Protein AF-A0AAD1QZL1-F1 (afdb_monomer_lite)

Radius of gyration: 49.12 Å; chains: 1; bounding box: 132×59×118 Å

Secondary structure (DSSP, 8-state):
-EEEEEE-----------------------PPP-------------------------SHHHHHHHHHHHHHHHHHHHHSPPHHHHHHHHHHHHHHHHHHHHHHHHHHHHHHHHHHHHHHHHHHHHHHHHHHHHHHHHHHHHHHHHHHHHHHHHHHHHTTEEEEES--GGGGGGHHHHHHHHHHHHHGGGS-SS--EEEEEEPSSSPPTTSPPPPEEEEES-HHHHHHHHHHHHHSPSEEETTEEEEEEE---HHHHHHHHHHHT-HHHHHSS---HHHHHHHTSS-EEEEEE-STTHHHHHHHHH--SSHHHHHHH-TTSHHHHH--SSSS-S----SSHHHHHHHHHIIIIITT-

Foldseek 3Di:
DKDKDFPLFFADDDDDDDDDDDDDDDDDDDDDDDDDDDDDDDDDDDYDDDDDDDDDDDDVVVVVVVVVVVVVVVVVVVVDQDPVNVVVVVVVVVVVVVVVVVVVVVVVVVVVVVVVVVVVVVVVVVVVVVVVVVVVVVVVVVVLVVVVVVQVVQQVVQLQKKKKFFPDPVCQVVQLVQVFVLLCVLCPPNDDPDWDWPDKHFDDDDQDPVNTGTIIMIGTPDSVSSVSSVVSQVVPPQDADPNIGMHMARDHDPSSVVSLVCLLPPVLCVVQHVQDSLLSVVPSRDIDMDMDDDDVVRQVVVDVQQADLALVVCCVPPCNHVQVVQNDGSSRSVDDGDPDPVCSVVVCCCSPPRSSD

Sequence (357 aa):
MVRKRQLAAETTGADSPRRHTGPMDGFVATTPDVRGPQSERKMAPVSPGSDNAGESHSGDAQVSELAQIRAELAHISARMLTKADTGSLVQEIRAALRGELADMRSDIAALENRVEEVETTAQGCQEQHRATEVAVTRQGNMLLTLRRQVEDLENRSRRNNIRVRGLPESDSDQLQVSLSALFQQLLGDQAPDTFHIERAHRALGPMRQDGSPRDAICHIASHGVKDQIMAAARVQSPIRFRGAEVALYQDLSSLTLDARRALRYAPTLSQTSMISQEMVAELCCGPCVALEVCQTDAPQRFREFCGPADPEIARHLRPKTLRAEFGKTKIKNAVHCTDLPEDAALEVQYFFKILDS

Structure (mmCIF, N/CA/C/O backbone):
data_AF-A0AAD1QZL1-F1
#
_entry.id   AF-A0AAD1QZL1-F1
#
loop_
_atom_site.group_PDB
_atom_site.id
_atom_site.type_symbol
_atom_site.label_atom_id
_atom_site.label_alt_id
_atom_site.label_comp_id
_atom_site.label_asym_id
_atom_site.label_entity_id
_atom_site.label_seq_id
_atom_site.pdbx_PDB_ins_code
_atom_site.Cartn_x
_atom_site.Cartn_y
_atom_site.Cartn_z
_atom_site.occupancy
_atom_site.B_iso_or_equiv
_atom_site.auth_seq_id
_atom_site.auth_comp_id
_atom_site.auth_asym_id
_atom_site.auth_atom_id
_atom_site.pdbx_PDB_model_num
ATOM 1 N N . MET A 1 1 ? 6.714 24.448 2.448 1.00 39.22 1 MET A N 1
ATOM 2 C CA . MET A 1 1 ? 5.899 23.427 1.746 1.00 39.22 1 MET A CA 1
ATOM 3 C C . MET A 1 1 ? 5.699 22.281 2.730 1.00 39.22 1 MET A C 1
ATOM 5 O O . MET A 1 1 ? 6.670 21.936 3.385 1.00 39.22 1 MET A O 1
ATOM 9 N N . VAL A 1 2 ? 4.482 21.770 2.933 1.00 44.59 2 VAL A N 1
ATOM 10 C CA . VAL A 1 2 ? 4.218 20.666 3.882 1.00 44.59 2 VAL A CA 1
ATOM 11 C C . VAL A 1 2 ? 3.724 19.476 3.072 1.00 44.59 2 VAL A C 1
ATOM 13 O O . VAL A 1 2 ? 2.700 19.604 2.399 1.00 44.59 2 VAL A O 1
ATOM 16 N N . ARG A 1 3 ? 4.430 18.338 3.106 1.00 55.66 3 ARG A N 1
ATOM 17 C CA . ARG A 1 3 ? 3.882 17.090 2.551 1.00 55.66 3 ARG A CA 1
ATOM 18 C C . ARG A 1 3 ? 3.132 16.359 3.654 1.00 55.66 3 ARG A C 1
ATOM 20 O O . ARG A 1 3 ? 3.654 16.190 4.752 1.00 55.66 3 ARG A O 1
ATOM 27 N N . LYS A 1 4 ? 1.895 15.948 3.378 1.00 45.41 4 LYS A N 1
ATOM 28 C CA . LYS A 1 4 ? 1.030 15.242 4.329 1.00 45.41 4 LYS A CA 1
ATOM 29 C C . LYS A 1 4 ? 0.743 13.837 3.824 1.00 45.41 4 LYS A C 1
ATOM 31 O O . LYS A 1 4 ? 0.230 13.689 2.720 1.00 45.41 4 LYS A O 1
ATOM 36 N N . ARG A 1 5 ? 1.014 12.828 4.654 1.00 55.09 5 ARG A N 1
ATOM 37 C CA . ARG A 1 5 ? 0.661 11.427 4.416 1.00 55.09 5 ARG A CA 1
ATOM 38 C C . ARG A 1 5 ? -0.184 10.916 5.573 1.00 55.09 5 ARG A C 1
ATOM 40 O O . ARG A 1 5 ? 0.218 10.986 6.728 1.00 55.09 5 ARG A O 1
ATOM 47 N N . GLN A 1 6 ? -1.354 10.367 5.272 1.00 48.88 6 GLN A N 1
ATOM 48 C CA . GLN A 1 6 ? -2.020 9.486 6.223 1.00 48.88 6 GLN A CA 1
ATOM 49 C C . GLN A 1 6 ? -1.326 8.131 6.114 1.00 48.88 6 GLN A C 1
ATOM 51 O O . GLN A 1 6 ? -1.228 7.582 5.020 1.00 48.88 6 GLN A O 1
ATOM 56 N N . LEU A 1 7 ? -0.759 7.645 7.214 1.00 46.84 7 LEU A N 1
ATOM 57 C CA . LEU A 1 7 ? -0.055 6.370 7.249 1.00 46.84 7 LEU A CA 1
ATOM 58 C C . LEU A 1 7 ? -1.090 5.236 7.183 1.00 46.84 7 LEU A C 1
ATOM 60 O O . LEU A 1 7 ? -1.505 4.676 8.194 1.00 46.84 7 LEU A O 1
ATOM 64 N N . ALA A 1 8 ? -1.529 4.931 5.967 1.00 46.69 8 ALA A N 1
ATOM 65 C CA . ALA A 1 8 ? -1.796 3.573 5.527 1.00 46.69 8 ALA A CA 1
ATOM 66 C C . ALA A 1 8 ? -0.546 3.188 4.724 1.00 46.69 8 ALA A C 1
ATOM 68 O O . ALA A 1 8 ? -0.224 3.855 3.736 1.00 46.69 8 ALA A O 1
ATOM 69 N N . ALA A 1 9 ? 0.282 2.287 5.259 1.00 41.53 9 ALA A N 1
ATOM 70 C CA . ALA A 1 9 ? 1.578 2.023 4.640 1.00 41.53 9 ALA A CA 1
ATOM 71 C C . ALA A 1 9 ? 1.427 0.986 3.526 1.00 41.53 9 ALA A C 1
ATOM 73 O O . ALA A 1 9 ? 1.088 -0.175 3.732 1.00 41.53 9 ALA A O 1
ATOM 74 N N . GLU A 1 10 ? 1.661 1.448 2.314 1.00 34.81 10 GLU A N 1
ATOM 75 C CA . GLU A 1 10 ? 1.827 0.592 1.161 1.00 34.81 10 GLU A CA 1
ATOM 76 C C . GLU A 1 10 ? 3.231 -0.024 1.224 1.00 34.81 10 GLU A C 1
ATOM 78 O O . GLU A 1 10 ? 4.170 0.577 1.740 1.00 34.81 10 GLU A O 1
ATOM 83 N N . THR A 1 11 ? 3.366 -1.244 0.724 1.00 38.56 11 THR A N 1
ATOM 84 C CA . THR A 1 11 ? 4.654 -1.817 0.333 1.00 38.56 11 THR A CA 1
ATOM 85 C C . THR A 1 11 ? 4.523 -2.316 -1.103 1.00 38.56 11 THR A C 1
ATOM 87 O O . THR A 1 11 ? 3.509 -2.943 -1.466 1.00 38.56 11 THR A O 1
ATOM 90 N N . THR A 1 12 ? 5.517 -2.036 -1.947 1.00 33.88 12 THR A N 1
ATOM 91 C CA . THR A 1 12 ? 5.852 -2.926 -3.064 1.00 33.88 12 THR A CA 1
ATOM 92 C C . THR A 1 12 ? 6.651 -4.107 -2.551 1.00 33.88 12 THR A C 1
ATOM 94 O O . THR A 1 12 ? 7.453 -4.030 -1.618 1.00 33.88 12 THR A O 1
ATOM 97 N N . GLY A 1 13 ? 6.387 -5.252 -3.175 1.00 32.38 13 GLY A N 1
ATOM 98 C CA . GLY A 1 13 ? 7.231 -6.421 -3.043 1.00 32.38 13 GLY A CA 1
ATOM 99 C C . GLY A 1 13 ? 8.593 -6.123 -3.655 1.00 32.38 13 GLY A C 1
ATOM 100 O O . GLY A 1 13 ? 8.699 -5.891 -4.857 1.00 32.38 13 GLY A O 1
ATOM 101 N N . ALA A 1 14 ? 9.627 -6.147 -2.822 1.00 30.17 14 ALA A N 1
ATOM 102 C CA . ALA A 1 14 ? 11.000 -6.230 -3.279 1.00 30.17 14 ALA A CA 1
ATOM 103 C C . ALA A 1 14 ? 11.239 -7.645 -3.825 1.00 30.17 14 ALA A C 1
ATOM 105 O O . ALA A 1 14 ? 11.479 -8.586 -3.067 1.00 30.17 14 ALA A O 1
ATOM 106 N N . ASP A 1 15 ? 11.140 -7.791 -5.145 1.00 30.30 15 ASP A N 1
ATOM 107 C CA . ASP A 1 15 ? 11.666 -8.956 -5.842 1.00 30.30 15 ASP A CA 1
ATOM 108 C C . ASP A 1 15 ? 13.198 -8.842 -5.878 1.00 30.30 15 ASP A C 1
ATOM 110 O O . ASP A 1 15 ? 13.771 -7.804 -6.217 1.00 30.30 15 ASP A O 1
ATOM 114 N N . SER A 1 16 ? 13.874 -9.891 -5.424 1.00 31.27 16 SER A N 1
ATOM 115 C CA . SER A 1 16 ? 15.328 -9.903 -5.244 1.00 31.27 16 SER A CA 1
ATOM 116 C C . SER A 1 16 ? 16.023 -10.179 -6.581 1.00 31.27 16 SER A C 1
ATOM 118 O O . SER A 1 16 ? 15.771 -11.235 -7.165 1.00 31.27 16 SER A O 1
ATOM 120 N N . PRO A 1 17 ? 16.963 -9.344 -7.068 1.00 32.91 17 PRO A N 1
ATOM 121 C CA . PRO A 1 17 ? 17.740 -9.715 -8.239 1.00 32.91 17 PRO A CA 1
ATOM 122 C C . PRO A 1 17 ? 18.765 -10.784 -7.842 1.00 32.91 17 PRO A C 1
ATOM 124 O O . PRO A 1 17 ? 19.719 -10.542 -7.096 1.00 32.91 17 PRO A O 1
ATOM 127 N N . ARG A 1 18 ? 18.548 -12.002 -8.348 1.00 30.84 18 ARG A N 1
ATOM 128 C CA . ARG A 1 18 ? 19.522 -13.095 -8.309 1.00 30.84 18 ARG A CA 1
ATOM 129 C C . ARG A 1 18 ? 20.811 -12.640 -8.995 1.00 30.84 18 ARG A C 1
ATOM 131 O O . ARG A 1 18 ? 20.817 -12.293 -10.172 1.00 30.84 18 ARG A O 1
ATOM 138 N N . ARG A 1 19 ? 21.911 -12.678 -8.242 1.00 29.48 19 ARG A N 1
ATOM 139 C CA . ARG A 1 19 ? 23.275 -12.517 -8.751 1.00 29.48 19 ARG A CA 1
ATOM 140 C C . ARG A 1 19 ? 23.590 -13.668 -9.709 1.00 29.48 19 ARG A C 1
ATOM 142 O O . ARG A 1 19 ? 23.743 -14.802 -9.265 1.00 29.48 19 ARG A O 1
ATOM 149 N N . HIS A 1 20 ? 23.722 -13.371 -10.998 1.00 31.30 20 HIS A N 1
ATOM 150 C CA . HIS A 1 20 ? 24.442 -14.229 -11.933 1.00 31.30 20 HIS A CA 1
ATOM 151 C C . HIS A 1 20 ? 25.890 -13.745 -12.016 1.00 31.30 20 HIS A C 1
ATOM 153 O O . HIS A 1 20 ? 26.195 -12.734 -12.638 1.00 31.30 20 HIS A O 1
ATOM 159 N N . THR A 1 21 ? 26.782 -14.470 -11.348 1.00 33.28 21 THR A N 1
ATOM 160 C CA . THR A 1 21 ? 28.227 -14.408 -11.572 1.00 33.28 21 THR A CA 1
ATOM 161 C C . THR A 1 21 ? 28.567 -15.387 -12.693 1.00 33.28 21 THR A C 1
ATOM 163 O O . THR A 1 21 ? 28.543 -16.597 -12.475 1.00 33.28 21 THR A O 1
ATOM 166 N N . GLY A 1 22 ? 28.845 -14.869 -13.886 1.00 32.19 22 GLY A N 1
ATOM 167 C CA . GLY A 1 22 ? 29.512 -15.595 -14.969 1.00 32.19 22 GLY A CA 1
ATOM 168 C C . GLY A 1 22 ? 30.885 -14.962 -15.221 1.00 32.19 22 GLY A C 1
ATOM 169 O O . GLY A 1 22 ? 30.987 -13.736 -15.128 1.00 32.19 22 GLY A O 1
ATOM 170 N N . PRO A 1 23 ? 31.945 -15.748 -15.471 1.00 34.50 23 PRO A N 1
ATOM 171 C CA . PRO A 1 23 ? 33.279 -15.209 -15.699 1.00 34.50 23 PRO A CA 1
ATOM 172 C C . PRO A 1 23 ? 33.358 -14.555 -17.084 1.00 34.50 23 PRO A C 1
ATOM 174 O O . PRO A 1 23 ? 32.882 -15.107 -18.073 1.00 34.50 23 PRO A O 1
ATOM 177 N N . MET A 1 24 ? 33.950 -13.362 -17.136 1.00 31.88 24 MET A N 1
ATOM 178 C CA . MET A 1 24 ? 34.332 -12.689 -18.376 1.00 31.88 24 MET A CA 1
ATOM 179 C C . MET A 1 24 ? 35.714 -13.203 -18.780 1.00 31.88 24 MET A C 1
ATOM 181 O O . MET A 1 24 ? 36.721 -12.765 -18.222 1.00 31.88 24 MET A O 1
ATOM 185 N N . ASP A 1 25 ? 35.747 -14.148 -19.718 1.00 33.50 25 ASP A N 1
ATOM 186 C CA . ASP A 1 25 ? 36.974 -14.543 -20.404 1.00 33.50 25 ASP A CA 1
ATOM 187 C C . ASP A 1 25 ? 37.389 -13.452 -21.397 1.00 33.50 25 ASP A C 1
ATOM 189 O O . ASP A 1 25 ? 36.582 -12.915 -22.160 1.00 33.50 25 ASP A O 1
ATOM 193 N N . GLY A 1 26 ? 38.671 -13.098 -21.331 1.00 34.78 26 GLY A N 1
ATOM 194 C CA . GLY A 1 26 ? 39.285 -12.055 -22.134 1.00 34.78 26 GLY A CA 1
ATOM 195 C C . GLY A 1 26 ? 39.405 -12.442 -23.604 1.00 34.78 26 GLY A C 1
ATOM 1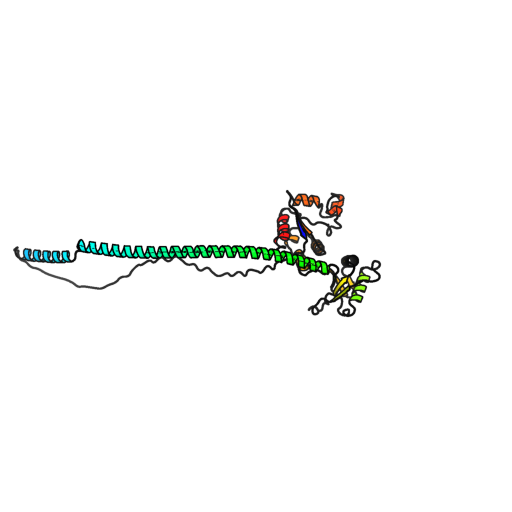96 O O . GLY A 1 26 ? 39.716 -13.583 -23.941 1.00 34.78 26 GLY A O 1
ATOM 197 N N . PHE A 1 27 ? 39.230 -11.455 -24.480 1.00 30.80 27 PHE A N 1
ATOM 198 C CA . PHE A 1 27 ? 39.595 -11.583 -25.883 1.00 30.80 27 PHE A CA 1
ATOM 199 C C . PHE A 1 27 ? 40.629 -10.520 -26.247 1.00 30.80 27 PHE A C 1
ATOM 201 O O . PHE A 1 27 ? 40.395 -9.315 -26.167 1.00 30.80 27 PHE A O 1
ATOM 208 N N . VAL A 1 28 ? 41.812 -11.033 -26.564 1.00 37.09 28 VAL A N 1
ATOM 209 C CA . VAL A 1 28 ? 43.035 -10.332 -26.936 1.00 37.09 28 VAL A CA 1
ATOM 210 C C . VAL A 1 28 ? 42.975 -9.968 -28.418 1.00 37.09 28 VAL A C 1
ATOM 212 O O . VAL A 1 28 ? 42.469 -10.728 -29.240 1.00 37.09 28 VAL A O 1
ATOM 215 N N . ALA A 1 29 ? 43.512 -8.795 -28.746 1.00 34.41 29 ALA A N 1
ATOM 216 C CA . ALA A 1 29 ? 43.686 -8.301 -30.102 1.00 34.41 29 ALA A CA 1
ATOM 217 C C . ALA A 1 29 ? 44.561 -9.248 -30.946 1.00 34.41 29 ALA A C 1
ATOM 219 O O . ALA A 1 29 ? 45.712 -9.516 -30.605 1.00 34.41 29 ALA A O 1
ATOM 220 N N . THR A 1 30 ? 44.029 -9.719 -32.071 1.00 33.44 30 THR A N 1
ATOM 221 C CA . THR A 1 30 ? 44.773 -10.456 -33.099 1.00 33.44 30 THR A CA 1
ATOM 222 C C . THR A 1 30 ? 45.413 -9.497 -34.101 1.00 33.44 30 THR A C 1
ATOM 224 O O . THR A 1 30 ? 44.723 -8.862 -34.896 1.00 33.44 30 THR A O 1
ATOM 227 N N . THR A 1 31 ? 46.742 -9.440 -34.094 1.00 40.72 31 THR A N 1
ATOM 228 C CA . THR A 1 31 ? 47.574 -9.147 -35.270 1.00 40.72 31 THR A CA 1
ATOM 229 C C . THR A 1 31 ? 47.892 -10.462 -35.996 1.00 40.72 31 THR A C 1
ATOM 231 O O . THR A 1 31 ? 47.936 -11.507 -35.343 1.00 40.72 31 THR A O 1
ATOM 234 N N . PRO A 1 32 ? 48.177 -10.463 -37.311 1.00 38.44 32 PRO A N 1
ATOM 235 C CA . PRO A 1 32 ? 48.886 -11.571 -37.929 1.00 38.44 32 PRO A CA 1
ATOM 236 C C . PRO A 1 32 ? 50.361 -11.207 -38.145 1.00 38.44 32 PRO A C 1
ATOM 238 O O . PRO A 1 32 ? 50.697 -10.271 -38.869 1.00 38.44 32 PRO A O 1
ATOM 241 N N . ASP A 1 33 ? 51.226 -11.984 -37.496 1.00 32.50 33 ASP A N 1
ATOM 242 C CA . ASP A 1 33 ? 52.645 -12.149 -37.812 1.00 32.50 33 ASP A CA 1
ATOM 243 C C . ASP A 1 33 ? 52.775 -13.258 -38.872 1.00 32.50 33 ASP A C 1
ATOM 245 O O . ASP A 1 33 ? 52.113 -14.295 -38.782 1.00 32.50 33 ASP A O 1
ATOM 249 N N . VAL A 1 34 ? 53.619 -13.049 -39.881 1.00 35.56 34 VAL A N 1
ATOM 250 C CA . VAL A 1 34 ? 53.984 -14.064 -40.878 1.00 35.56 34 VAL A CA 1
ATOM 251 C C . VAL A 1 34 ? 55.498 -14.205 -40.840 1.00 35.56 34 VAL A C 1
ATOM 253 O O . VAL A 1 34 ? 56.227 -13.314 -41.278 1.00 35.56 34 VAL A O 1
ATOM 256 N N . ARG A 1 35 ? 55.986 -15.355 -40.359 1.00 35.47 35 ARG A N 1
ATOM 257 C CA . ARG A 1 35 ? 57.402 -15.724 -40.448 1.00 35.47 35 ARG A CA 1
ATOM 258 C C . ARG A 1 35 ? 57.595 -17.212 -40.774 1.00 35.47 35 ARG A C 1
ATOM 260 O O . ARG A 1 35 ? 57.360 -18.055 -39.919 1.00 35.47 35 ARG A O 1
ATOM 267 N N . GLY A 1 36 ? 58.153 -17.465 -41.969 1.00 40.28 36 GLY A N 1
ATOM 268 C CA . GLY A 1 36 ? 58.940 -18.653 -42.377 1.00 40.28 36 GLY A CA 1
ATOM 269 C C . GLY A 1 36 ? 58.186 -19.991 -42.491 1.00 40.28 36 GLY A C 1
ATOM 270 O O . GLY A 1 36 ? 57.089 -20.076 -41.958 1.00 40.28 36 GLY A O 1
ATOM 271 N N . PRO A 1 37 ? 58.741 -21.056 -43.128 1.00 42.94 37 PRO A N 1
ATOM 272 C CA . PRO A 1 37 ? 60.179 -21.357 -43.188 1.00 42.94 37 PRO A CA 1
ATOM 273 C C . PRO A 1 37 ? 60.743 -21.997 -44.496 1.00 42.94 37 PRO A C 1
ATOM 275 O O . PRO A 1 37 ? 60.037 -22.540 -45.332 1.00 42.94 37 PRO A O 1
ATOM 278 N N . GLN A 1 38 ? 62.074 -21.888 -44.604 1.00 32.41 38 GLN A N 1
ATOM 279 C CA . GLN A 1 38 ? 63.132 -22.850 -44.989 1.00 32.41 38 GLN A CA 1
ATOM 280 C C . GLN A 1 38 ? 62.959 -24.012 -45.999 1.00 32.41 38 GLN A C 1
ATOM 282 O O . GLN A 1 38 ? 61.991 -24.764 -45.993 1.00 32.41 38 GLN A O 1
ATOM 287 N N . SER A 1 39 ? 64.136 -24.295 -46.596 1.00 34.56 39 SER A N 1
ATOM 288 C CA . SER A 1 39 ? 64.714 -25.599 -47.005 1.00 34.56 39 SER A CA 1
ATOM 289 C C . SER A 1 39 ? 64.405 -26.041 -48.443 1.00 34.56 39 SER A C 1
ATOM 291 O O . SER A 1 39 ? 63.318 -25.804 -48.940 1.00 34.56 39 SER A O 1
ATOM 293 N N . GLU A 1 40 ? 65.266 -26.693 -49.226 1.00 30.91 40 GLU A N 1
ATOM 294 C CA . GLU A 1 40 ? 66.646 -27.202 -49.142 1.00 30.91 40 GLU A CA 1
ATOM 295 C C . GLU A 1 40 ? 66.906 -27.937 -50.482 1.00 30.91 40 GLU A C 1
ATOM 297 O O . GLU A 1 40 ? 65.955 -28.469 -51.055 1.00 30.91 40 GLU A O 1
ATOM 302 N N . ARG A 1 41 ? 68.175 -28.054 -50.918 1.00 32.53 41 ARG A N 1
ATOM 303 C CA . ARG A 1 41 ? 68.853 -29.248 -51.522 1.00 32.53 41 ARG A CA 1
ATOM 304 C C . ARG A 1 41 ? 69.995 -28.801 -52.453 1.00 32.53 41 ARG A C 1
ATOM 306 O O . ARG A 1 41 ? 69.743 -28.073 -53.400 1.00 32.53 41 ARG A O 1
ATOM 313 N N . LYS A 1 42 ? 71.279 -29.037 -52.131 1.00 33.19 42 LYS A N 1
ATOM 314 C CA . LYS A 1 42 ? 72.125 -30.275 -52.053 1.00 33.19 42 LYS A CA 1
ATOM 315 C C . LYS A 1 42 ? 73.096 -30.311 -53.260 1.00 33.19 42 LYS A C 1
ATOM 317 O O . LYS A 1 42 ? 72.633 -30.383 -54.385 1.00 33.19 42 LYS A O 1
ATOM 322 N N . MET A 1 43 ? 74.395 -30.038 -53.044 1.00 31.00 43 MET A N 1
ATOM 323 C CA . MET A 1 43 ? 75.558 -30.970 -52.900 1.00 31.00 43 MET A CA 1
ATOM 324 C C . MET A 1 43 ? 76.157 -31.443 -54.251 1.00 31.00 43 MET A C 1
ATOM 326 O O . MET A 1 43 ? 75.463 -32.142 -54.973 1.00 31.00 43 MET A O 1
ATOM 330 N N . ALA A 1 44 ? 77.327 -30.928 -54.694 1.00 34.66 44 ALA A N 1
ATOM 331 C CA . ALA A 1 44 ? 78.742 -31.388 -54.486 1.00 34.66 44 ALA A CA 1
ATOM 332 C C . ALA A 1 44 ? 79.171 -32.511 -55.491 1.00 34.66 44 ALA A C 1
ATOM 334 O O . ALA A 1 44 ? 78.239 -33.162 -55.956 1.00 34.66 44 ALA A O 1
ATOM 335 N N . PRO A 1 45 ? 80.466 -32.825 -55.838 1.00 44.62 45 PRO A N 1
ATOM 336 C CA . PRO A 1 45 ? 81.774 -32.419 -55.247 1.00 44.62 45 PRO A CA 1
ATOM 337 C C . PRO A 1 45 ? 83.045 -32.242 -56.191 1.00 44.62 45 PRO A C 1
ATOM 339 O O . PRO A 1 45 ? 83.080 -32.732 -57.308 1.00 44.62 45 PRO A O 1
ATOM 342 N N . VAL A 1 46 ? 84.113 -31.588 -55.668 1.00 34.75 46 VAL A N 1
ATOM 343 C CA . VAL A 1 46 ? 85.580 -31.960 -55.583 1.00 34.75 46 VAL A CA 1
ATOM 344 C C . VAL A 1 46 ? 86.540 -32.137 -56.814 1.00 34.75 46 VAL A C 1
ATOM 346 O O . VAL A 1 46 ? 86.415 -33.103 -57.550 1.00 34.75 46 VAL A O 1
ATOM 349 N N . SER A 1 47 ? 87.571 -31.249 -56.869 1.00 35.91 47 SER A N 1
ATOM 350 C CA . SER A 1 47 ? 89.077 -31.334 -57.040 1.00 35.91 47 SER A CA 1
ATOM 351 C C . SER A 1 47 ? 89.801 -32.343 -57.998 1.00 35.91 47 SER A C 1
ATOM 353 O O . SER A 1 47 ? 89.182 -33.328 -58.371 1.00 35.91 47 SER A O 1
ATOM 355 N N . PRO A 1 48 ? 91.163 -32.329 -58.190 1.00 48.91 48 PRO A N 1
ATOM 356 C CA . PRO A 1 48 ? 92.181 -31.279 -58.508 1.00 48.91 48 PRO A CA 1
ATOM 357 C C . PRO A 1 48 ? 93.239 -31.658 -59.619 1.00 48.91 48 PRO A C 1
ATOM 359 O O . PRO A 1 48 ? 93.341 -32.815 -60.008 1.00 48.91 48 PRO A O 1
ATOM 362 N N . GLY A 1 49 ? 94.119 -30.703 -60.008 1.00 31.41 49 GLY A N 1
ATOM 363 C CA . GLY A 1 49 ? 95.448 -30.885 -60.678 1.00 31.41 49 GLY A CA 1
ATOM 364 C C . GLY A 1 49 ? 95.435 -30.974 -62.221 1.00 31.41 49 GLY A C 1
ATOM 365 O O . GLY A 1 49 ? 94.454 -31.440 -62.778 1.00 31.41 49 GLY A O 1
ATOM 366 N N . SER A 1 50 ? 96.431 -30.580 -63.028 1.00 34.38 50 SER A N 1
ATOM 367 C CA . SER A 1 50 ? 97.753 -29.928 -62.914 1.00 34.38 50 SER A CA 1
ATOM 368 C C . SER A 1 50 ? 98.236 -29.594 -64.351 1.00 34.38 50 SER A C 1
ATOM 370 O O . SER A 1 50 ? 97.902 -30.340 -65.264 1.00 34.38 50 SER A O 1
ATOM 372 N N . ASP A 1 51 ? 99.031 -28.528 -64.509 1.00 31.91 51 ASP A N 1
ATOM 373 C CA . ASP A 1 51 ? 100.081 -28.245 -65.518 1.00 31.91 51 ASP A CA 1
ATOM 374 C C . ASP A 1 51 ? 99.856 -28.546 -67.024 1.00 31.91 51 ASP A C 1
ATOM 376 O O . ASP A 1 51 ? 99.770 -29.696 -67.440 1.00 31.91 51 ASP A O 1
ATOM 380 N N . ASN A 1 52 ? 99.969 -27.536 -67.905 1.00 34.69 52 ASN A N 1
ATOM 381 C CA . ASN A 1 52 ? 101.247 -27.128 -68.529 1.00 34.69 52 ASN A CA 1
ATOM 382 C C . ASN A 1 52 ? 101.047 -26.213 -69.772 1.00 34.69 52 ASN A C 1
ATOM 384 O O . ASN A 1 52 ? 100.187 -26.466 -70.605 1.00 34.69 52 ASN A O 1
ATOM 388 N N . ALA A 1 53 ? 101.909 -25.191 -69.854 1.00 32.81 53 ALA A N 1
ATOM 389 C CA . ALA A 1 53 ? 102.498 -24.484 -71.007 1.00 32.81 53 ALA A CA 1
ATOM 390 C C . ALA A 1 53 ? 101.702 -24.125 -72.290 1.00 32.81 53 ALA A C 1
ATOM 392 O O . ALA A 1 53 ? 101.169 -24.981 -72.985 1.00 32.81 53 ALA A O 1
ATOM 393 N N . GLY A 1 54 ? 101.889 -22.867 -72.729 1.00 34.66 54 GLY A N 1
ATOM 394 C CA . GLY A 1 54 ? 102.201 -22.592 -74.142 1.00 34.66 54 GLY A CA 1
ATOM 395 C C . GLY A 1 54 ? 101.324 -21.578 -74.882 1.00 34.66 54 GLY A C 1
ATOM 396 O O . GLY A 1 54 ? 100.418 -21.961 -75.604 1.00 34.66 54 GLY A O 1
ATOM 397 N N . GLU A 1 55 ? 101.672 -20.298 -74.736 1.00 34.66 55 GLU A N 1
ATOM 398 C CA . GLU A 1 55 ? 101.834 -19.315 -75.829 1.00 34.66 55 GLU A CA 1
ATOM 399 C C . GLU A 1 55 ? 100.674 -19.039 -76.821 1.00 34.66 55 GLU A C 1
ATOM 401 O O . GLU A 1 55 ? 100.477 -19.698 -77.834 1.00 34.66 55 GLU A O 1
ATOM 406 N N . SER A 1 56 ? 99.972 -17.934 -76.536 1.00 36.66 56 SER A N 1
ATOM 407 C CA . SER A 1 56 ? 99.689 -16.784 -77.424 1.00 36.66 56 SER A CA 1
ATOM 408 C C . SER A 1 56 ? 99.660 -16.962 -78.955 1.00 36.66 56 SER A C 1
ATOM 410 O O . SER A 1 56 ? 100.698 -17.169 -79.574 1.00 36.66 56 SER A O 1
ATOM 412 N N . HIS A 1 57 ? 98.508 -16.641 -79.566 1.00 42.19 57 HIS A N 1
ATOM 413 C CA . HIS A 1 57 ? 98.290 -15.461 -80.442 1.00 42.19 57 HIS A CA 1
ATOM 414 C C . HIS A 1 57 ? 96.856 -15.518 -81.033 1.00 42.19 57 HIS A C 1
ATOM 416 O O . HIS A 1 57 ? 96.544 -16.392 -81.829 1.00 42.19 57 HIS A O 1
ATOM 422 N N . SER A 1 58 ? 95.851 -14.800 -80.508 1.00 51.72 58 SER A N 1
ATOM 423 C CA . SER A 1 58 ? 95.574 -13.341 -80.548 1.00 51.72 58 SER A CA 1
ATOM 424 C C . SER A 1 58 ? 94.901 -12.804 -81.833 1.00 51.72 58 SER A C 1
ATOM 426 O O . SER A 1 58 ? 95.293 -11.754 -82.336 1.00 51.72 58 SER A O 1
ATOM 428 N N . GLY A 1 59 ? 93.865 -13.491 -82.338 1.00 49.69 59 GLY A N 1
ATOM 429 C CA . GLY A 1 59 ? 92.981 -12.959 -83.391 1.00 49.69 59 GLY A CA 1
ATOM 430 C C . GLY A 1 59 ? 91.559 -13.528 -83.341 1.00 49.69 59 GLY A C 1
ATOM 431 O O . GLY A 1 59 ? 90.615 -12.800 -83.052 1.00 49.69 59 GLY A O 1
ATOM 432 N N . ASP A 1 60 ? 91.402 -14.843 -83.517 1.00 47.38 60 ASP A N 1
ATOM 433 C CA . ASP A 1 60 ? 90.071 -15.473 -83.625 1.00 47.38 60 ASP A CA 1
ATOM 434 C C . ASP A 1 60 ? 89.376 -15.723 -82.275 1.00 47.38 60 ASP A C 1
ATOM 436 O O . ASP A 1 60 ? 88.151 -15.636 -82.176 1.00 47.38 60 ASP A O 1
ATOM 440 N N . ALA A 1 61 ? 90.139 -15.955 -81.201 1.00 52.47 61 ALA A N 1
ATOM 441 C CA . ALA A 1 61 ? 89.586 -16.150 -79.857 1.00 52.47 61 ALA A CA 1
ATOM 442 C C . ALA A 1 61 ? 88.897 -14.883 -79.319 1.00 52.47 61 ALA A C 1
ATOM 444 O O . ALA A 1 61 ? 87.825 -14.975 -78.733 1.00 52.47 61 ALA A O 1
ATOM 445 N N . GLN A 1 62 ? 89.452 -13.698 -79.603 1.00 53.19 62 GLN A N 1
ATOM 446 C CA . GLN A 1 62 ? 88.845 -12.419 -79.218 1.00 53.19 62 GLN A CA 1
ATOM 447 C C . GLN A 1 62 ? 87.564 -12.136 -80.011 1.00 53.19 62 GLN A C 1
ATOM 449 O O . GLN A 1 62 ? 86.621 -11.579 -79.459 1.00 53.19 62 GLN A O 1
ATOM 454 N N . VAL A 1 63 ? 87.495 -12.547 -81.283 1.00 59.03 63 VAL A N 1
ATOM 455 C CA . VAL A 1 63 ? 86.286 -12.412 -82.116 1.00 59.03 63 VAL A CA 1
ATOM 456 C C . VAL A 1 63 ? 85.192 -13.383 -81.661 1.00 59.03 63 VAL A C 1
ATOM 458 O O . VAL A 1 63 ? 84.027 -12.993 -81.606 1.00 59.03 63 VAL A O 1
ATOM 461 N N . SER A 1 64 ? 85.551 -14.611 -81.273 1.00 64.12 64 SER A N 1
ATOM 462 C CA . SER A 1 64 ? 84.612 -15.593 -80.713 1.00 64.12 64 SER A CA 1
ATOM 463 C C . SER A 1 64 ? 84.109 -15.193 -79.322 1.00 64.12 64 SER A C 1
ATOM 465 O O . SER A 1 64 ? 82.921 -15.315 -79.042 1.00 64.12 64 SER A O 1
ATOM 467 N N . GLU A 1 65 ? 84.979 -14.660 -78.463 1.00 69.19 65 GLU A N 1
ATOM 468 C CA . GLU A 1 65 ? 84.624 -14.170 -77.127 1.00 69.19 65 GLU A CA 1
ATOM 469 C C . GLU A 1 65 ? 83.776 -12.889 -77.207 1.00 69.19 65 GLU A C 1
ATOM 471 O O . GLU A 1 65 ? 82.760 -12.773 -76.526 1.00 69.19 65 GLU A O 1
ATOM 476 N N . LEU A 1 66 ? 84.086 -11.973 -78.135 1.00 68.50 66 LEU A N 1
ATOM 477 C CA . LEU A 1 66 ? 83.236 -10.817 -78.444 1.00 68.50 66 LEU A CA 1
ATOM 478 C C . LEU A 1 66 ? 81.879 -11.227 -79.030 1.00 68.50 66 LEU A C 1
ATOM 480 O O . LEU A 1 66 ? 80.868 -10.605 -78.707 1.00 68.50 66 LEU A O 1
ATOM 484 N N . ALA A 1 67 ? 81.824 -12.259 -79.876 1.00 74.06 67 ALA A N 1
ATOM 485 C CA . ALA A 1 67 ? 80.566 -12.792 -80.397 1.00 74.06 67 ALA A CA 1
ATOM 486 C C . ALA A 1 67 ? 79.724 -13.441 -79.288 1.00 74.06 67 ALA A C 1
ATOM 488 O O . ALA A 1 67 ? 78.506 -13.259 -79.262 1.00 74.06 67 ALA A O 1
ATOM 489 N N . GLN A 1 68 ? 80.370 -14.123 -78.341 1.00 77.75 68 GLN A N 1
ATOM 490 C CA . GLN A 1 68 ? 79.720 -14.733 -77.186 1.00 77.75 68 GLN A CA 1
ATOM 491 C C . GLN A 1 68 ? 79.187 -13.678 -76.211 1.00 77.75 68 GLN A C 1
ATOM 493 O O . GLN A 1 68 ? 78.009 -13.715 -75.869 1.00 77.75 68 GLN A O 1
ATOM 498 N N . ILE A 1 69 ? 79.981 -12.655 -75.885 1.00 78.12 69 ILE A N 1
ATOM 499 C CA . ILE A 1 69 ? 79.547 -11.500 -75.083 1.00 78.12 69 ILE A CA 1
ATOM 500 C C . ILE A 1 69 ? 78.411 -10.744 -75.784 1.00 78.12 69 ILE A C 1
ATOM 502 O O . ILE A 1 69 ? 77.474 -10.290 -75.133 1.00 78.12 69 ILE A O 1
ATOM 506 N N . ARG A 1 70 ? 78.440 -10.622 -77.118 1.00 79.38 70 ARG A N 1
ATOM 507 C CA . ARG A 1 70 ? 77.368 -9.974 -77.891 1.00 79.38 70 ARG A CA 1
ATOM 508 C C . ARG A 1 70 ? 76.083 -10.803 -77.907 1.00 79.38 70 ARG A C 1
ATOM 510 O O . ARG A 1 70 ? 75.001 -10.222 -77.837 1.00 79.38 70 ARG A O 1
ATOM 517 N N . ALA A 1 71 ? 76.184 -12.130 -77.970 1.00 79.00 71 ALA A N 1
ATOM 518 C CA . ALA A 1 71 ? 75.044 -13.035 -77.848 1.00 79.00 71 ALA A CA 1
ATOM 519 C C . ALA A 1 71 ? 74.460 -13.016 -76.425 1.00 79.00 71 ALA A C 1
ATOM 521 O O . ALA A 1 71 ? 73.244 -12.931 -76.267 1.00 79.00 71 ALA A O 1
ATOM 522 N N . GLU A 1 72 ? 75.309 -12.997 -75.396 1.00 79.31 72 GLU A N 1
ATOM 523 C CA . GLU A 1 72 ? 74.896 -12.848 -73.998 1.00 79.31 72 GLU A CA 1
ATOM 524 C C . GLU A 1 72 ? 74.261 -11.478 -73.739 1.00 79.31 72 GLU A C 1
ATOM 526 O O . GLU A 1 72 ? 73.201 -11.413 -73.126 1.00 79.31 72 GLU A O 1
ATOM 531 N N . LEU A 1 73 ? 74.817 -10.387 -74.277 1.00 76.06 73 LEU A N 1
ATOM 532 C CA . LEU A 1 73 ? 74.225 -9.046 -74.209 1.00 76.06 73 LEU A CA 1
ATOM 533 C C . LEU A 1 73 ? 72.888 -8.962 -74.947 1.00 76.06 73 LEU A C 1
ATOM 535 O O . LEU A 1 73 ? 71.967 -8.326 -74.443 1.00 76.06 73 LEU A O 1
ATOM 539 N N . ALA A 1 74 ? 72.743 -9.610 -76.106 1.00 76.62 74 ALA A N 1
ATOM 540 C CA . ALA A 1 74 ? 71.466 -9.683 -76.815 1.00 76.62 74 ALA A CA 1
ATOM 541 C C . ALA A 1 74 ? 70.429 -10.491 -76.018 1.00 76.62 74 ALA A C 1
ATOM 543 O O . ALA A 1 74 ? 69.272 -10.087 -75.916 1.00 76.62 74 ALA A O 1
ATOM 544 N N . HIS A 1 75 ? 70.852 -11.588 -75.389 1.00 76.88 75 HIS A N 1
ATOM 545 C CA . HIS A 1 75 ? 70.001 -12.415 -74.539 1.00 76.88 75 HIS A CA 1
ATOM 546 C C . HIS A 1 75 ? 69.615 -11.705 -73.226 1.00 76.88 75 HIS A C 1
ATOM 548 O O . HIS A 1 75 ? 68.478 -11.813 -72.770 1.00 76.88 75 HIS A O 1
ATOM 554 N N . ILE A 1 76 ? 70.529 -10.936 -72.626 1.00 76.00 76 ILE A N 1
ATOM 555 C CA . ILE A 1 76 ? 70.266 -10.080 -71.460 1.00 76.00 76 ILE A CA 1
ATOM 556 C C . ILE A 1 76 ? 69.332 -8.936 -71.859 1.00 76.00 76 ILE A C 1
ATOM 558 O O . ILE A 1 76 ? 68.334 -8.714 -71.183 1.00 76.00 76 ILE A O 1
ATOM 562 N N . SER A 1 77 ? 69.587 -8.264 -72.983 1.00 72.06 77 SER A N 1
ATOM 563 C CA . SER A 1 77 ? 68.750 -7.172 -73.490 1.00 72.06 77 SER A CA 1
ATOM 564 C C . SER A 1 77 ? 67.334 -7.631 -73.845 1.00 72.06 77 SER A C 1
ATOM 566 O O . SER A 1 77 ? 66.403 -6.858 -73.656 1.00 72.06 77 SER A O 1
ATOM 568 N N . ALA A 1 78 ? 67.152 -8.865 -74.327 1.00 69.94 78 ALA A N 1
ATOM 569 C CA . ALA A 1 78 ? 65.833 -9.447 -74.587 1.00 69.94 78 ALA A CA 1
ATOM 570 C C . ALA A 1 78 ? 65.084 -9.848 -73.302 1.00 69.94 78 ALA A C 1
ATOM 572 O O . ALA A 1 78 ? 63.861 -9.950 -73.306 1.00 69.94 78 ALA A O 1
ATOM 573 N N . ARG A 1 79 ? 65.809 -10.079 -72.198 1.00 70.06 79 ARG A N 1
ATOM 574 C CA . ARG A 1 79 ? 65.244 -10.358 -70.865 1.00 70.06 79 ARG A CA 1
ATOM 575 C C . ARG A 1 79 ? 65.066 -9.103 -70.010 1.00 70.06 79 ARG A C 1
ATOM 577 O O . ARG A 1 79 ? 64.446 -9.184 -68.951 1.00 70.06 79 ARG A O 1
ATOM 584 N N . MET A 1 80 ? 65.628 -7.970 -70.427 1.00 69.94 80 MET A N 1
ATOM 585 C CA . MET A 1 80 ? 65.436 -6.691 -69.757 1.00 69.94 80 MET A CA 1
ATOM 586 C C . MET A 1 80 ? 64.083 -6.103 -70.140 1.00 69.94 80 MET A C 1
ATOM 588 O O . MET A 1 80 ? 63.739 -6.029 -71.316 1.00 69.94 80 MET A O 1
ATOM 592 N N . LEU A 1 81 ? 63.329 -5.663 -69.130 1.00 70.31 81 LEU A N 1
ATOM 593 C CA . LEU A 1 81 ? 62.064 -4.972 -69.346 1.00 70.31 81 LEU A CA 1
ATOM 594 C C . LEU A 1 81 ? 62.298 -3.732 -70.206 1.00 70.31 81 LEU A C 1
ATOM 596 O O . LEU A 1 81 ? 63.097 -2.856 -69.861 1.00 70.31 81 LEU A O 1
ATOM 600 N N . THR A 1 82 ? 61.562 -3.632 -71.305 1.00 79.38 82 THR A N 1
ATOM 601 C CA . THR A 1 82 ? 61.600 -2.437 -72.133 1.00 79.38 82 THR A CA 1
ATOM 602 C C . THR A 1 82 ? 60.792 -1.313 -71.479 1.00 79.38 82 THR A C 1
ATOM 604 O O . THR A 1 82 ? 59.926 -1.513 -70.617 1.00 79.38 82 THR A O 1
ATOM 607 N N . LYS A 1 83 ? 61.032 -0.074 -71.919 1.00 77.94 83 LYS A N 1
ATOM 608 C CA . LYS A 1 83 ? 60.212 1.078 -71.511 1.00 77.94 83 LYS A CA 1
ATOM 609 C C . LYS A 1 83 ? 58.727 0.890 -71.886 1.00 77.94 83 LYS A C 1
ATOM 611 O O . LYS A 1 83 ? 57.856 1.476 -71.251 1.00 77.94 83 LYS A O 1
ATOM 616 N N . ALA A 1 84 ? 58.441 0.072 -72.901 1.00 79.00 84 ALA A N 1
ATOM 617 C CA . ALA A 1 84 ? 57.082 -0.284 -73.292 1.00 79.00 84 ALA A CA 1
ATOM 618 C C . ALA A 1 84 ? 56.444 -1.283 -72.309 1.00 79.00 84 ALA A C 1
ATOM 620 O O . ALA A 1 84 ? 55.315 -1.052 -71.885 1.00 79.00 84 ALA A O 1
ATOM 621 N N . ASP A 1 85 ? 57.180 -2.311 -71.869 1.00 82.94 85 ASP A N 1
ATOM 622 C CA . ASP A 1 85 ? 56.683 -3.323 -70.916 1.00 82.94 85 ASP A CA 1
ATOM 623 C C . ASP A 1 85 ? 56.374 -2.710 -69.546 1.00 82.94 85 ASP A C 1
ATOM 625 O O . ASP A 1 85 ? 55.317 -2.940 -68.960 1.00 82.94 85 ASP A O 1
ATOM 629 N N . THR A 1 86 ? 57.271 -1.843 -69.066 1.00 82.00 86 THR A N 1
ATOM 630 C CA . THR A 1 86 ? 57.037 -1.037 -67.854 1.00 82.00 86 THR A CA 1
ATOM 631 C C . THR A 1 86 ? 55.837 -0.099 -68.017 1.00 82.00 86 THR A C 1
ATOM 633 O O . THR A 1 86 ? 55.058 0.068 -67.082 1.00 82.00 86 THR A O 1
ATOM 636 N N . GLY A 1 87 ? 55.642 0.478 -69.207 1.00 85.44 87 GLY A N 1
ATOM 637 C CA . GLY A 1 87 ? 54.470 1.287 -69.537 1.00 85.44 87 GLY A CA 1
ATOM 638 C C . GLY A 1 87 ? 53.156 0.498 -69.506 1.00 85.44 87 GLY A C 1
ATOM 639 O O . GLY A 1 87 ? 52.179 0.998 -68.949 1.00 85.44 87 GLY A O 1
ATOM 640 N N . SER A 1 88 ? 53.134 -0.726 -70.049 1.00 87.00 88 SER A N 1
ATOM 641 C CA . SER A 1 88 ? 51.955 -1.610 -70.032 1.00 87.00 88 SER A CA 1
ATOM 642 C C . SER A 1 88 ? 51.577 -1.996 -68.608 1.00 87.00 88 SER A C 1
ATOM 644 O O . SER A 1 88 ? 50.439 -1.781 -68.200 1.00 87.00 88 SER A O 1
ATOM 646 N N . LEU A 1 89 ? 52.555 -2.441 -67.811 1.00 87.81 89 LEU A N 1
ATOM 647 C CA . LEU A 1 89 ? 52.335 -2.816 -66.414 1.00 87.81 89 LEU A CA 1
ATOM 648 C C . LEU A 1 89 ? 51.783 -1.642 -65.589 1.00 87.81 89 LEU A C 1
ATOM 650 O O . LEU A 1 89 ? 50.858 -1.810 -64.798 1.00 87.81 89 LEU A O 1
ATOM 654 N N . VAL A 1 90 ? 52.301 -0.426 -65.801 1.00 89.50 90 VAL A N 1
ATOM 655 C CA . VAL A 1 90 ? 51.779 0.779 -65.135 1.00 89.50 90 VAL A CA 1
ATOM 656 C C . VAL A 1 90 ? 50.340 1.079 -65.562 1.00 89.50 90 VAL A C 1
ATOM 658 O O . VAL A 1 90 ? 49.539 1.483 -64.720 1.00 89.50 90 VAL A O 1
ATOM 661 N N . GLN A 1 91 ? 49.978 0.890 -66.835 1.00 88.50 91 GLN A N 1
ATOM 662 C CA . GLN A 1 91 ? 48.594 1.081 -67.286 1.00 88.50 91 GLN A CA 1
ATOM 663 C C . GLN A 1 91 ? 47.650 0.013 -66.733 1.00 88.50 91 GLN A C 1
ATOM 665 O O . GLN A 1 91 ? 46.548 0.363 -66.317 1.00 88.50 91 GLN A O 1
ATOM 670 N N . GLU A 1 92 ? 48.086 -1.244 -66.664 1.00 91.31 92 GLU A N 1
ATOM 671 C CA . GLU A 1 92 ? 47.329 -2.348 -66.066 1.00 91.31 92 GLU A CA 1
ATOM 672 C C . GLU A 1 92 ? 47.071 -2.101 -64.577 1.00 91.31 92 GLU A C 1
ATOM 674 O O . GLU A 1 92 ? 45.918 -2.111 -64.149 1.00 91.31 92 GLU A O 1
ATOM 679 N N . ILE A 1 93 ? 48.107 -1.752 -63.805 1.00 92.81 93 ILE A N 1
ATOM 680 C CA . ILE A 1 93 ? 47.971 -1.386 -62.386 1.00 92.81 93 ILE A CA 1
ATOM 681 C C . ILE A 1 93 ? 47.034 -0.182 -62.231 1.00 92.81 93 ILE A C 1
ATOM 683 O O . ILE A 1 93 ? 46.164 -0.164 -61.364 1.00 92.81 93 ILE A O 1
ATOM 687 N N . ARG A 1 94 ? 47.162 0.835 -63.092 1.00 93.44 94 ARG A N 1
ATOM 688 C CA . ARG A 1 94 ? 46.302 2.024 -63.046 1.00 93.44 94 ARG A CA 1
ATOM 689 C C . ARG A 1 94 ? 44.853 1.712 -63.429 1.00 93.44 94 ARG A C 1
ATOM 691 O O . ARG A 1 94 ? 43.952 2.415 -62.976 1.00 93.44 94 ARG A O 1
ATOM 698 N N . ALA A 1 95 ? 44.610 0.729 -64.291 1.00 91.94 95 ALA A N 1
ATOM 699 C CA . ALA A 1 95 ? 43.269 0.266 -64.628 1.00 91.94 95 ALA A CA 1
ATOM 700 C C . ALA A 1 95 ? 42.660 -0.532 -63.467 1.00 91.94 95 ALA A C 1
ATOM 702 O O . ALA A 1 95 ? 41.545 -0.218 -63.060 1.00 91.94 95 ALA A O 1
ATOM 703 N N . ALA A 1 96 ? 43.420 -1.462 -62.878 1.00 94.00 96 ALA A N 1
ATOM 704 C CA . ALA A 1 96 ? 43.009 -2.237 -61.708 1.00 94.00 96 ALA A CA 1
ATOM 705 C C . ALA A 1 96 ? 42.661 -1.331 -60.516 1.00 94.00 96 ALA A C 1
ATOM 707 O O . ALA A 1 96 ? 41.547 -1.394 -60.005 1.00 94.00 96 ALA A O 1
ATOM 708 N N . LEU A 1 97 ? 43.543 -0.385 -60.167 1.00 94.75 97 LEU A N 1
ATOM 709 C CA . LEU A 1 97 ? 43.294 0.589 -59.096 1.00 94.75 97 LEU A CA 1
ATOM 710 C C . LEU A 1 97 ? 42.066 1.466 -59.366 1.00 94.75 97 LEU A C 1
ATOM 712 O O . LEU A 1 97 ? 41.358 1.837 -58.436 1.00 94.75 97 LEU A O 1
ATOM 716 N N . ARG A 1 98 ? 41.796 1.831 -60.628 1.00 94.56 98 ARG A N 1
ATOM 717 C CA . ARG A 1 98 ? 40.572 2.575 -60.969 1.00 94.56 98 ARG A CA 1
ATOM 718 C C . ARG A 1 98 ? 39.317 1.725 -60.798 1.00 94.56 98 ARG A C 1
ATOM 720 O O . ARG A 1 98 ? 38.308 2.287 -60.387 1.00 94.56 98 ARG A O 1
ATOM 727 N N . GLY A 1 99 ? 39.385 0.434 -61.122 1.00 95.06 99 GLY A N 1
ATOM 728 C CA . GLY A 1 99 ? 38.306 -0.525 -60.884 1.00 95.06 99 GLY A CA 1
ATOM 729 C C . GLY A 1 99 ? 38.002 -0.645 -59.395 1.00 95.06 99 GLY A C 1
ATOM 730 O O . GLY A 1 99 ? 36.901 -0.312 -58.977 1.00 95.06 99 GLY A O 1
ATOM 731 N N . GLU A 1 100 ? 39.016 -0.951 -58.583 1.00 96.31 100 GLU A N 1
ATOM 732 C CA . GLU A 1 100 ? 38.874 -1.042 -57.122 1.00 96.31 100 GLU A CA 1
ATOM 733 C C . GLU A 1 100 ? 38.359 0.269 -56.501 1.00 96.31 100 GLU A C 1
ATOM 735 O O . GLU A 1 100 ? 37.512 0.253 -55.612 1.00 96.31 100 GLU A O 1
ATOM 740 N N . LEU A 1 101 ? 38.817 1.432 -56.985 1.00 95.94 101 LEU A N 1
ATOM 741 C CA . LEU A 1 101 ? 38.303 2.734 -56.544 1.00 95.94 101 LEU A CA 1
ATOM 742 C C . LEU A 1 101 ? 36.843 2.977 -56.945 1.00 95.94 101 LEU A C 1
ATOM 744 O O . LEU A 1 101 ? 36.146 3.702 -56.237 1.00 95.94 101 LEU A O 1
ATOM 748 N N . ALA A 1 102 ? 36.388 2.446 -58.080 1.00 94.62 102 ALA A N 1
ATOM 749 C CA . ALA A 1 102 ? 34.994 2.548 -58.498 1.00 94.62 102 ALA A CA 1
ATOM 750 C C . ALA A 1 102 ? 34.100 1.629 -57.654 1.00 94.62 102 ALA A C 1
ATOM 752 O O . ALA A 1 102 ? 33.058 2.082 -57.179 1.00 94.62 102 ALA A O 1
ATOM 753 N N . ASP A 1 103 ? 34.552 0.402 -57.392 1.00 96.12 103 ASP A N 1
ATOM 754 C CA . ASP A 1 103 ? 33.851 -0.565 -56.544 1.00 96.12 103 ASP A CA 1
ATOM 755 C C . ASP A 1 103 ? 33.730 -0.036 -55.109 1.00 96.12 103 ASP A C 1
ATOM 757 O O . ASP A 1 103 ? 32.624 0.066 -54.581 1.00 96.12 103 ASP A O 1
ATOM 761 N N . MET A 1 104 ? 34.828 0.466 -54.525 1.00 96.44 104 MET A N 1
ATOM 762 C CA . MET A 1 104 ? 34.798 1.104 -53.202 1.00 96.44 104 MET A CA 1
ATOM 763 C C . MET A 1 104 ? 33.841 2.300 -53.147 1.00 96.44 104 MET A C 1
ATOM 765 O O . MET A 1 104 ? 33.172 2.503 -52.139 1.00 96.44 104 MET A O 1
ATOM 769 N N . ARG A 1 105 ? 33.746 3.110 -54.211 1.00 96.06 105 ARG A N 1
ATOM 770 C CA . ARG A 1 105 ? 32.780 4.225 -54.261 1.00 96.06 105 ARG A CA 1
ATOM 771 C C . ARG A 1 105 ? 31.338 3.730 -54.275 1.00 96.06 105 ARG A C 1
ATOM 773 O O . ARG A 1 105 ? 30.497 4.344 -53.626 1.00 96.06 105 ARG A O 1
ATOM 780 N N . SER A 1 106 ? 31.062 2.650 -55.002 1.00 96.75 106 SER A N 1
ATOM 781 C CA . SER A 1 106 ? 29.743 2.016 -55.022 1.00 96.75 106 SER A CA 1
ATOM 782 C C . SER A 1 106 ? 29.379 1.457 -53.645 1.00 96.75 106 SER A C 1
ATOM 784 O O . SER A 1 106 ? 28.278 1.703 -53.154 1.00 96.75 106 SER A O 1
ATOM 786 N N . ASP A 1 107 ? 30.318 0.774 -52.989 1.00 96.75 107 ASP A N 1
ATOM 787 C CA . ASP A 1 107 ? 30.125 0.229 -51.644 1.00 96.75 107 ASP A CA 1
ATOM 788 C C . ASP A 1 107 ? 29.905 1.332 -50.604 1.00 96.75 107 ASP A C 1
ATOM 790 O O . ASP A 1 107 ? 29.017 1.211 -49.759 1.00 96.75 107 ASP A O 1
ATOM 794 N N . ILE A 1 108 ? 30.657 2.437 -50.688 1.00 96.94 108 ILE A N 1
ATOM 795 C CA . ILE A 1 108 ? 30.466 3.611 -49.824 1.00 96.94 108 ILE A CA 1
ATOM 796 C C . ILE A 1 108 ? 29.057 4.184 -50.006 1.00 96.94 108 ILE A C 1
ATOM 798 O O . ILE A 1 108 ? 28.361 4.370 -49.014 1.00 96.94 108 ILE A O 1
ATOM 802 N N . ALA A 1 109 ? 28.596 4.384 -51.244 1.00 95.75 109 ALA A N 1
ATOM 803 C CA . ALA A 1 109 ? 27.247 4.896 -51.498 1.00 95.75 109 ALA A CA 1
ATOM 804 C C . ALA A 1 109 ? 26.151 3.943 -50.978 1.00 95.75 109 ALA A C 1
ATOM 806 O O . ALA A 1 109 ? 25.124 4.375 -50.451 1.00 95.75 109 ALA A O 1
ATOM 807 N N . ALA A 1 110 ? 26.359 2.627 -51.088 1.00 96.81 110 ALA A N 1
ATOM 808 C CA . ALA A 1 110 ? 25.443 1.639 -50.525 1.00 96.81 110 ALA A CA 1
ATOM 809 C C . ALA A 1 110 ? 25.430 1.670 -48.986 1.00 96.81 110 ALA A C 1
ATOM 811 O O . ALA A 1 110 ? 24.367 1.529 -48.376 1.00 96.81 110 ALA A O 1
ATOM 812 N N . LEU A 1 111 ? 26.591 1.863 -48.353 1.00 96.81 111 LEU A N 1
ATOM 813 C CA . LEU A 1 111 ? 26.703 2.017 -46.904 1.00 96.81 111 LEU A CA 1
ATOM 814 C C . LEU A 1 111 ? 26.036 3.304 -46.415 1.00 96.81 111 LEU A C 1
ATOM 816 O O . LEU A 1 111 ? 25.336 3.244 -45.411 1.00 96.81 111 LEU A O 1
ATOM 820 N N . GLU A 1 112 ? 26.187 4.421 -47.125 1.00 96.88 112 GLU A N 1
ATOM 821 C CA . GLU A 1 112 ? 25.532 5.695 -46.792 1.00 96.88 112 GLU A CA 1
ATOM 822 C C . GLU A 1 112 ? 24.006 5.535 -46.723 1.00 96.88 112 GLU A C 1
ATOM 824 O O . GLU A 1 112 ? 23.404 5.846 -45.697 1.00 96.88 112 GLU A O 1
ATOM 829 N N . ASN A 1 113 ? 23.394 4.932 -47.749 1.00 96.38 113 ASN A N 1
ATOM 830 C CA . ASN A 1 113 ? 21.947 4.684 -47.766 1.00 96.38 113 ASN A CA 1
ATOM 831 C C . ASN A 1 113 ? 21.493 3.762 -46.621 1.00 96.38 113 ASN A C 1
ATOM 833 O O . ASN A 1 113 ? 20.462 3.992 -45.991 1.00 96.38 113 ASN A O 1
ATOM 837 N N . ARG A 1 114 ? 22.266 2.706 -46.328 1.00 97.25 114 ARG A N 1
ATOM 838 C CA . ARG A 1 114 ? 21.952 1.785 -45.223 1.00 97.25 114 ARG A CA 1
ATOM 839 C C . ARG A 1 114 ? 22.082 2.461 -43.861 1.00 97.25 114 ARG A C 1
ATOM 841 O O . ARG A 1 114 ? 21.320 2.133 -42.957 1.00 97.25 114 ARG A O 1
ATOM 848 N N . VAL A 1 115 ? 23.047 3.365 -43.698 1.00 97.88 115 VAL A N 1
ATOM 849 C CA . VAL A 1 115 ? 23.211 4.149 -42.469 1.00 97.88 115 VAL A CA 1
ATOM 850 C C . VAL A 1 115 ? 22.019 5.086 -42.288 1.00 97.88 115 VAL A C 1
ATOM 852 O O . VAL A 1 115 ? 21.440 5.088 -41.207 1.00 97.88 115 VAL A O 1
ATOM 855 N N . GLU A 1 116 ? 21.575 5.777 -43.338 1.00 97.06 116 GLU A N 1
ATOM 856 C CA . GLU A 1 116 ? 20.392 6.648 -43.281 1.00 97.06 116 GLU A CA 1
ATOM 857 C C . GLU A 1 116 ? 19.110 5.873 -42.902 1.00 97.06 116 GLU A C 1
ATOM 859 O O . GLU A 1 116 ? 18.334 6.297 -42.037 1.00 97.06 116 GLU A O 1
ATOM 864 N N . GLU A 1 117 ? 18.897 4.685 -43.476 1.00 97.38 117 GLU A N 1
ATOM 865 C CA . GLU A 1 117 ? 17.759 3.819 -43.129 1.00 97.38 117 GLU A CA 1
ATOM 866 C C . GLU A 1 117 ? 17.811 3.346 -41.663 1.00 97.38 117 GLU A C 1
ATOM 868 O O . GLU A 1 117 ? 16.799 3.338 -40.951 1.00 97.38 117 GLU A O 1
ATOM 873 N N . VAL A 1 118 ? 18.999 2.978 -41.176 1.00 97.06 118 VAL A N 1
ATOM 874 C CA . VAL A 1 118 ? 19.191 2.577 -39.776 1.00 97.06 118 VAL A CA 1
ATOM 875 C C . VAL A 1 118 ? 18.963 3.755 -38.832 1.00 97.06 118 VAL A C 1
ATOM 877 O O . VAL A 1 118 ? 18.298 3.583 -37.812 1.00 97.06 118 VAL A O 1
ATOM 880 N N . GLU A 1 119 ? 19.462 4.946 -39.158 1.00 97.56 119 GLU A N 1
ATOM 881 C CA . GLU A 1 119 ? 19.286 6.151 -38.343 1.00 97.56 119 GLU A CA 1
ATOM 882 C C . GLU A 1 119 ? 17.811 6.545 -38.224 1.00 97.56 119 GLU A C 1
ATOM 884 O O . GLU A 1 119 ? 17.318 6.775 -37.117 1.00 97.56 119 GLU A O 1
ATOM 889 N N . THR A 1 120 ? 17.078 6.552 -39.337 1.00 96.94 120 THR A N 1
ATOM 890 C CA . THR A 1 120 ? 15.636 6.852 -39.344 1.00 96.94 120 THR A CA 1
ATOM 891 C C . THR A 1 120 ? 14.831 5.813 -38.559 1.00 96.94 120 THR A C 1
ATOM 893 O O . THR A 1 120 ? 13.970 6.170 -37.748 1.00 96.94 120 THR A O 1
ATOM 896 N N . THR A 1 121 ? 15.155 4.526 -38.713 1.00 97.38 121 THR A N 1
ATOM 897 C CA . THR A 1 121 ? 14.519 3.443 -37.947 1.00 97.38 121 THR A CA 1
ATOM 898 C C . THR A 1 121 ? 14.828 3.552 -36.451 1.00 97.38 121 THR A C 1
ATOM 900 O O . THR A 1 121 ? 13.930 3.403 -35.617 1.00 97.38 121 THR A O 1
ATOM 903 N N . ALA A 1 122 ? 16.078 3.853 -36.089 1.00 96.94 122 ALA A N 1
ATOM 904 C CA . ALA A 1 122 ? 16.505 4.019 -34.703 1.00 96.94 122 ALA A CA 1
ATOM 905 C C . ALA A 1 122 ? 15.793 5.201 -34.030 1.00 96.94 122 ALA A C 1
ATOM 907 O O . ALA A 1 122 ? 15.303 5.058 -32.908 1.00 96.94 122 ALA A O 1
ATOM 908 N N . GLN A 1 123 ? 15.655 6.331 -34.730 1.00 96.75 123 GLN A N 1
ATOM 909 C CA . GLN A 1 123 ? 14.889 7.483 -34.247 1.00 96.75 123 GLN A CA 1
ATOM 910 C C . GLN A 1 123 ? 13.416 7.126 -34.009 1.00 96.75 123 GLN A C 1
ATOM 912 O O . GLN A 1 123 ? 12.867 7.448 -32.952 1.00 96.75 123 GLN A O 1
ATOM 917 N N . GLY A 1 124 ? 12.785 6.405 -34.943 1.00 97.31 124 GLY A N 1
ATOM 918 C CA . GLY A 1 124 ? 11.406 5.932 -34.788 1.00 97.31 124 GLY A CA 1
ATOM 919 C C . GLY A 1 124 ? 11.232 5.001 -33.583 1.00 97.31 124 GLY A C 1
ATOM 920 O O . GLY A 1 124 ? 10.308 5.178 -32.785 1.00 97.31 124 GLY A O 1
ATOM 921 N N . CYS A 1 125 ? 12.156 4.055 -33.402 1.00 96.69 125 CYS A N 1
ATOM 922 C CA . CYS A 1 125 ? 12.165 3.150 -32.254 1.00 96.69 125 CYS A CA 1
ATOM 923 C C . CYS A 1 125 ? 12.354 3.905 -30.929 1.00 96.69 125 CYS A C 1
ATOM 925 O O . CYS A 1 125 ? 11.678 3.605 -29.944 1.00 96.69 125 CYS A O 1
ATOM 927 N N . GLN A 1 126 ? 13.246 4.898 -30.889 1.00 96.88 126 GLN A N 1
ATOM 928 C CA . GLN A 1 126 ? 13.507 5.693 -29.690 1.00 96.88 126 GLN A CA 1
ATOM 929 C C . GLN A 1 126 ? 12.290 6.536 -29.289 1.00 96.88 126 GLN A C 1
ATOM 931 O O . GLN A 1 126 ? 11.955 6.610 -28.105 1.00 96.88 126 GLN A O 1
ATOM 936 N N . GLU A 1 127 ? 11.589 7.123 -30.258 1.00 96.62 127 GLU A N 1
ATOM 937 C CA . GLU A 1 127 ? 10.371 7.892 -29.996 1.00 96.62 127 GLU A CA 1
ATOM 938 C C . GLU A 1 127 ? 9.227 6.996 -29.495 1.00 96.62 127 GLU A C 1
ATOM 940 O O . GLU A 1 127 ? 8.552 7.339 -28.520 1.00 96.62 127 GLU A O 1
ATOM 945 N N . GLN A 1 128 ? 9.052 5.808 -30.086 1.00 96.69 128 GLN A N 1
ATOM 946 C CA . GLN A 1 128 ? 8.102 4.812 -29.581 1.00 96.69 128 GLN A CA 1
ATOM 947 C C . GLN A 1 128 ? 8.456 4.366 -28.160 1.00 96.69 128 GLN A C 1
ATOM 949 O O . GLN A 1 128 ? 7.580 4.337 -27.295 1.00 96.69 128 GLN A O 1
ATOM 954 N N . HIS A 1 129 ? 9.732 4.076 -27.892 1.00 96.69 129 HIS A N 1
ATOM 955 C CA . HIS A 1 129 ? 10.194 3.685 -26.564 1.00 96.69 129 HIS A CA 1
ATOM 956 C C . HIS A 1 129 ? 9.875 4.766 -25.527 1.00 96.69 129 HIS A C 1
ATOM 958 O O . HIS A 1 129 ? 9.205 4.489 -24.530 1.00 96.69 129 HIS A O 1
ATOM 964 N N . ARG A 1 130 ? 10.229 6.021 -25.819 1.00 96.75 130 ARG A N 1
ATOM 965 C CA . ARG A 1 130 ? 9.928 7.177 -24.967 1.00 96.75 130 ARG A CA 1
ATOM 966 C C . ARG A 1 130 ? 8.424 7.333 -24.720 1.00 96.75 130 ARG A C 1
ATOM 968 O O . ARG A 1 130 ? 8.003 7.585 -23.591 1.00 96.75 130 ARG A O 1
ATOM 975 N N . ALA A 1 131 ? 7.595 7.164 -25.751 1.00 96.25 131 ALA A N 1
ATOM 976 C CA . ALA A 1 131 ? 6.142 7.228 -25.614 1.00 96.25 131 ALA A CA 1
ATOM 977 C C . ALA A 1 131 ? 5.599 6.111 -24.704 1.00 96.25 131 ALA A C 1
ATOM 979 O O . ALA A 1 131 ? 4.747 6.373 -23.848 1.00 96.25 131 ALA A O 1
ATOM 980 N N . THR A 1 132 ? 6.112 4.883 -24.844 1.00 95.81 132 THR A N 1
ATOM 981 C CA . THR A 1 132 ? 5.730 3.767 -23.967 1.00 95.81 132 THR A CA 1
ATOM 982 C C . THR A 1 132 ? 6.179 3.978 -22.527 1.00 95.81 132 THR A C 1
ATOM 984 O O . THR A 1 132 ? 5.394 3.731 -21.616 1.00 95.81 132 THR A O 1
ATOM 987 N N . GLU A 1 133 ? 7.383 4.504 -22.301 1.00 94.56 133 GLU A N 1
ATOM 988 C CA . GLU A 1 133 ? 7.910 4.778 -20.964 1.00 94.56 133 GLU A CA 1
ATOM 989 C C . GLU A 1 133 ? 7.021 5.782 -20.217 1.00 94.56 133 GLU A C 1
ATOM 991 O O . GLU A 1 133 ? 6.564 5.515 -19.103 1.00 94.56 133 GLU A O 1
ATOM 996 N N . VAL A 1 134 ? 6.653 6.886 -20.878 1.00 93.31 134 VAL A N 1
ATOM 997 C CA . VAL A 1 134 ? 5.725 7.883 -20.323 1.00 93.31 134 VAL A CA 1
ATOM 998 C C . VAL A 1 134 ? 4.356 7.265 -20.014 1.00 93.31 134 VAL A C 1
ATOM 1000 O O . VAL A 1 134 ? 3.759 7.563 -18.973 1.00 93.31 134 VAL A O 1
ATOM 1003 N N . ALA A 1 135 ? 3.845 6.391 -20.886 1.00 95.00 135 ALA A N 1
ATOM 1004 C CA . ALA A 1 135 ? 2.579 5.698 -20.657 1.00 95.00 135 ALA A CA 1
ATOM 1005 C C . ALA A 1 135 ? 2.649 4.748 -19.449 1.00 95.00 135 ALA A C 1
ATOM 1007 O O . ALA A 1 135 ? 1.727 4.750 -18.630 1.00 95.00 135 ALA A O 1
ATOM 1008 N N . VAL A 1 136 ? 3.746 4.001 -19.293 1.00 92.94 136 VAL A N 1
ATOM 1009 C CA . VAL A 1 136 ? 3.985 3.107 -18.149 1.00 92.94 136 VAL A CA 1
ATOM 1010 C C . VAL A 1 136 ? 4.058 3.904 -16.849 1.00 92.94 136 VAL A C 1
ATOM 1012 O O . VAL A 1 136 ? 3.367 3.561 -15.890 1.00 92.94 136 VAL A O 1
ATOM 1015 N N . THR A 1 137 ? 4.805 5.013 -16.810 1.00 79.44 137 THR A N 1
ATOM 1016 C CA . THR A 1 137 ? 4.849 5.886 -15.625 1.00 79.44 137 THR A CA 1
ATOM 1017 C C . THR A 1 137 ? 3.460 6.426 -15.279 1.00 79.44 137 THR A C 1
ATOM 1019 O O . THR A 1 137 ? 3.047 6.414 -14.116 1.00 79.44 137 THR A O 1
ATOM 1022 N N . ARG A 1 138 ? 2.691 6.864 -16.285 1.00 85.94 138 ARG A N 1
ATOM 1023 C CA . ARG A 1 138 ? 1.319 7.350 -16.086 1.00 85.94 138 ARG A CA 1
ATOM 1024 C C . ARG A 1 138 ? 0.407 6.262 -15.518 1.00 85.94 138 ARG A C 1
ATOM 1026 O O . ARG A 1 138 ? -0.348 6.538 -14.585 1.00 85.94 138 ARG A O 1
ATOM 1033 N N . GLN A 1 139 ? 0.476 5.046 -16.053 1.00 89.25 139 GLN A N 1
ATOM 1034 C CA . GLN A 1 139 ? -0.297 3.908 -15.555 1.00 89.25 139 GLN A CA 1
ATOM 1035 C C . GLN A 1 139 ? 0.110 3.528 -14.129 1.00 89.25 139 GLN A C 1
ATOM 1037 O O . GLN A 1 139 ? -0.770 3.319 -13.298 1.00 89.25 139 GLN A O 1
ATOM 1042 N N . GLY A 1 140 ? 1.408 3.526 -13.810 1.00 74.81 140 GLY A N 1
ATOM 1043 C CA . GLY A 1 140 ? 1.909 3.293 -12.452 1.00 74.81 140 GLY A CA 1
ATOM 1044 C C . GLY A 1 140 ? 1.315 4.274 -11.436 1.00 74.81 140 GLY A C 1
ATOM 1045 O O . GLY A 1 140 ? 0.784 3.860 -10.406 1.00 74.81 140 GLY A O 1
ATOM 1046 N N . ASN A 1 141 ? 1.285 5.566 -11.771 1.00 68.62 141 ASN A N 1
ATOM 1047 C CA . ASN A 1 141 ? 0.681 6.596 -10.916 1.00 68.62 141 ASN A CA 1
ATOM 1048 C C . ASN A 1 141 ? -0.836 6.406 -10.730 1.00 68.62 141 ASN A C 1
ATOM 1050 O O . ASN A 1 141 ? -1.374 6.630 -9.640 1.00 68.62 141 ASN A O 1
ATOM 1054 N N . MET A 1 142 ? -1.542 5.982 -11.784 1.00 79.56 142 MET A N 1
ATOM 1055 C CA . MET A 1 142 ? -2.972 5.669 -11.701 1.00 79.56 142 MET A CA 1
ATOM 1056 C C . MET A 1 142 ? -3.231 4.437 -10.830 1.00 79.56 142 MET A C 1
ATOM 1058 O O . MET A 1 142 ? -4.127 4.476 -9.990 1.00 79.56 142 MET A O 1
ATOM 1062 N N . LEU A 1 143 ? -2.434 3.375 -10.982 1.00 77.44 143 LEU A N 1
ATOM 1063 C CA . LEU A 1 143 ? -2.532 2.167 -10.161 1.00 77.44 143 LEU A CA 1
ATOM 1064 C C . LEU A 1 143 ? -2.292 2.472 -8.684 1.00 77.44 143 LEU A C 1
ATOM 1066 O O . LEU A 1 143 ? -3.065 2.015 -7.846 1.00 77.44 143 LEU A O 1
ATOM 1070 N N . LEU A 1 144 ? -1.289 3.296 -8.368 1.00 71.56 144 LEU A N 1
ATOM 1071 C CA . LEU A 1 144 ? -1.036 3.744 -6.998 1.00 71.56 144 LEU A CA 1
ATOM 1072 C C . LEU A 1 144 ? -2.241 4.507 -6.431 1.00 71.56 144 LEU A C 1
ATOM 1074 O O . LEU A 1 144 ? -2.701 4.237 -5.326 1.00 71.56 144 LEU A O 1
ATOM 1078 N N . THR A 1 145 ? -2.809 5.428 -7.212 1.00 69.62 145 THR A N 1
ATOM 1079 C CA . THR A 1 145 ? -3.987 6.201 -6.788 1.00 69.62 145 THR A CA 1
ATOM 1080 C C . THR A 1 145 ? -5.194 5.296 -6.534 1.00 69.62 145 THR A C 1
ATOM 1082 O O . THR A 1 145 ? -5.871 5.442 -5.516 1.00 69.62 145 THR A O 1
ATOM 1085 N N . LEU A 1 146 ? -5.446 4.336 -7.427 1.00 76.44 146 LEU A N 1
ATOM 1086 C CA . LEU A 1 146 ? -6.533 3.369 -7.278 1.00 76.44 146 LEU A CA 1
ATOM 1087 C C . LEU A 1 146 ? -6.317 2.461 -6.066 1.00 76.44 146 LEU A C 1
ATOM 1089 O O . LEU A 1 146 ? -7.258 2.248 -5.307 1.00 76.44 146 LEU A O 1
ATOM 1093 N N . ARG A 1 147 ? -5.091 1.976 -5.837 1.00 76.88 147 ARG A N 1
ATOM 1094 C CA . ARG A 1 147 ? -4.747 1.157 -4.666 1.00 76.88 147 ARG A CA 1
ATOM 1095 C C . ARG A 1 147 ? -5.066 1.896 -3.367 1.00 76.88 147 ARG A C 1
ATOM 1097 O O . ARG A 1 147 ? -5.785 1.350 -2.531 1.00 76.88 147 ARG A O 1
ATOM 1104 N N . ARG A 1 148 ? -4.644 3.162 -3.250 1.00 72.06 148 ARG A N 1
ATOM 1105 C CA . ARG A 1 148 ? -4.948 4.028 -2.096 1.00 72.06 148 ARG A CA 1
ATOM 1106 C C . ARG A 1 148 ? -6.449 4.217 -1.891 1.00 72.06 148 ARG A C 1
ATOM 1108 O O . ARG A 1 148 ? -6.933 4.144 -0.765 1.00 72.06 148 ARG A O 1
ATOM 1115 N N . GLN A 1 149 ? -7.199 4.450 -2.968 1.00 78.00 149 GLN A N 1
ATOM 1116 C CA . GLN A 1 149 ? -8.652 4.622 -2.891 1.00 78.00 149 GLN A CA 1
ATOM 1117 C C . GLN A 1 149 ? -9.365 3.337 -2.462 1.00 78.00 149 GLN A C 1
ATOM 1119 O O . GLN A 1 149 ? -10.257 3.393 -1.618 1.00 78.00 149 GLN A O 1
ATOM 1124 N N . VAL A 1 150 ? -8.967 2.185 -3.009 1.00 85.25 150 VAL A N 1
ATOM 1125 C CA . VAL A 1 150 ? -9.525 0.878 -2.636 1.00 85.25 150 VAL A CA 1
ATOM 1126 C C . VAL A 1 150 ? -9.235 0.573 -1.171 1.00 85.25 150 VAL A C 1
ATOM 1128 O O . VAL A 1 150 ? -10.155 0.202 -0.446 1.00 85.25 150 VAL A O 1
ATOM 1131 N N . GLU A 1 151 ? -8.005 0.797 -0.707 1.00 81.25 151 GLU A N 1
ATOM 1132 C CA . GLU A 1 151 ? -7.642 0.605 0.698 1.00 81.25 151 GLU A CA 1
ATOM 1133 C C . GLU A 1 151 ? -8.454 1.516 1.634 1.00 81.25 151 GLU A C 1
ATOM 1135 O O . GLU A 1 151 ? -8.944 1.076 2.677 1.00 81.25 151 GLU A O 1
ATOM 1140 N N . ASP A 1 152 ? -8.625 2.788 1.275 1.00 79.56 152 ASP A N 1
ATOM 1141 C CA . ASP A 1 152 ? -9.398 3.747 2.066 1.00 79.56 152 ASP A CA 1
ATOM 1142 C C . ASP A 1 152 ? -10.894 3.380 2.101 1.00 79.56 152 ASP A C 1
ATOM 1144 O O . ASP A 1 152 ? -11.533 3.469 3.153 1.00 79.56 152 ASP A O 1
ATOM 1148 N N . LEU A 1 153 ? -11.459 2.896 0.988 1.00 82.31 153 LEU A N 1
ATOM 1149 C CA . LEU A 1 153 ? -12.831 2.377 0.928 1.00 82.31 153 LEU A CA 1
ATOM 1150 C C . LEU A 1 153 ? -13.006 1.092 1.747 1.00 82.31 153 LEU A C 1
ATOM 1152 O O . LEU A 1 153 ? -13.972 0.979 2.505 1.00 82.31 153 LEU A O 1
ATOM 1156 N N . GLU A 1 154 ? -12.068 0.151 1.645 1.00 88.94 154 GLU A N 1
ATOM 1157 C CA . GLU A 1 154 ? -12.056 -1.088 2.426 1.00 88.94 154 GLU A CA 1
ATOM 1158 C C . GLU A 1 154 ? -11.999 -0.773 3.923 1.00 88.94 154 GLU A C 1
ATOM 1160 O O . GLU A 1 154 ? -12.829 -1.251 4.700 1.00 88.94 154 GLU A O 1
ATOM 1165 N N . ASN A 1 155 ? -11.089 0.1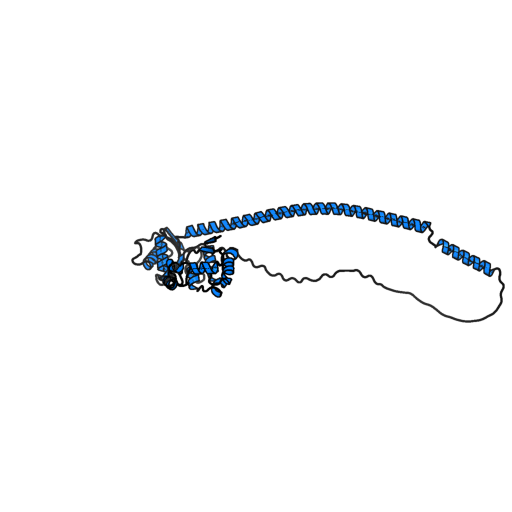13 4.331 1.00 85.44 155 ASN A N 1
ATOM 1166 C CA . ASN A 1 155 ? -10.990 0.550 5.714 1.00 85.44 155 ASN A CA 1
ATOM 1167 C C . ASN A 1 155 ? -12.253 1.290 6.160 1.00 85.44 155 ASN A C 1
ATOM 1169 O O . ASN A 1 155 ? -12.740 1.000 7.248 1.00 85.44 155 ASN A O 1
ATOM 1173 N N . ARG A 1 156 ? -12.832 2.192 5.347 1.00 84.38 156 ARG A N 1
ATOM 1174 C CA . ARG A 1 156 ? -14.124 2.849 5.645 1.00 84.38 156 ARG A CA 1
ATOM 1175 C C . ARG A 1 156 ? -15.238 1.846 5.895 1.00 84.38 156 ARG A C 1
ATOM 1177 O O . ARG A 1 156 ? -15.959 2.001 6.877 1.00 84.38 156 ARG A O 1
ATOM 1184 N N . SER A 1 157 ? -15.334 0.823 5.053 1.00 89.50 157 SER A N 1
ATOM 1185 C CA . SER A 1 157 ? -16.315 -0.251 5.198 1.00 89.50 157 SER A CA 1
ATOM 1186 C C . SER A 1 157 ? -16.121 -1.041 6.500 1.00 89.50 157 SER A C 1
ATOM 1188 O O . SER A 1 157 ? -17.100 -1.413 7.145 1.00 89.50 157 SER A O 1
ATOM 1190 N N . ARG A 1 158 ? -14.869 -1.233 6.938 1.00 91.38 158 ARG A N 1
ATOM 1191 C CA . ARG A 1 158 ? -14.508 -1.985 8.153 1.00 91.38 158 ARG A CA 1
ATOM 1192 C C . ARG A 1 158 ? -14.421 -1.152 9.437 1.00 91.38 158 ARG A C 1
ATOM 1194 O O . ARG A 1 158 ? -14.184 -1.715 10.499 1.00 91.38 158 ARG A O 1
ATOM 1201 N N . ARG A 1 159 ? -14.627 0.172 9.409 1.00 89.25 159 ARG A N 1
ATOM 1202 C CA . ARG A 1 159 ? -14.433 1.058 10.590 1.00 89.25 159 ARG A CA 1
ATOM 1203 C C . ARG A 1 159 ? -15.210 0.629 11.836 1.00 89.25 159 ARG A C 1
ATOM 1205 O O . ARG A 1 159 ? -14.700 0.762 12.950 1.00 89.25 159 ARG A O 1
ATOM 1212 N N . ASN A 1 160 ? -16.414 0.112 11.626 1.00 92.94 160 ASN A N 1
ATOM 1213 C CA . ASN A 1 160 ? -17.318 -0.353 12.675 1.00 92.94 160 ASN A CA 1
ATOM 1214 C C . ASN A 1 160 ? -17.181 -1.854 12.973 1.00 92.94 160 ASN A C 1
ATOM 1216 O O . ASN A 1 160 ? -17.925 -2.395 13.792 1.00 92.94 160 ASN A O 1
ATOM 1220 N N . ASN A 1 161 ? -16.238 -2.534 12.322 1.00 94.88 161 ASN A N 1
ATOM 1221 C CA . ASN A 1 161 ? -15.979 -3.940 12.559 1.00 94.88 161 ASN A CA 1
ATOM 1222 C C . ASN A 1 161 ? -15.001 -4.117 13.728 1.00 94.88 161 ASN A C 1
ATOM 1224 O O . ASN A 1 161 ? -13.974 -3.437 13.833 1.00 94.88 161 ASN A O 1
ATOM 1228 N N . ILE A 1 162 ? -15.304 -5.088 14.582 1.00 94.75 162 ILE A N 1
ATOM 1229 C CA . ILE A 1 162 ? -14.418 -5.575 15.637 1.00 94.75 162 ILE A CA 1
ATOM 1230 C C . ILE A 1 162 ? -14.038 -7.011 15.295 1.00 94.75 162 ILE A C 1
ATOM 1232 O O . ILE A 1 162 ? -14.894 -7.832 14.960 1.00 94.75 162 ILE A O 1
ATOM 1236 N N . ARG A 1 163 ? -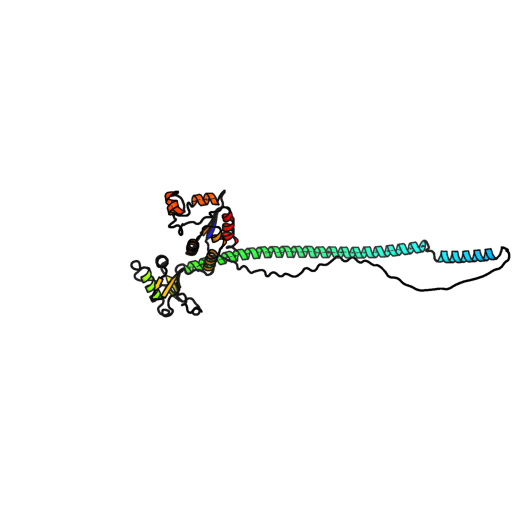12.744 -7.311 15.398 1.00 94.75 163 ARG A N 1
ATOM 1237 C CA . ARG A 1 163 ? -12.197 -8.655 15.244 1.00 94.75 163 ARG A CA 1
ATOM 1238 C C . ARG A 1 163 ? -11.850 -9.222 16.614 1.00 94.75 163 ARG A C 1
ATOM 1240 O O . ARG A 1 163 ? -11.033 -8.655 17.331 1.00 94.75 163 ARG A O 1
ATOM 1247 N N . VAL A 1 164 ? -12.449 -10.352 16.961 1.00 94.31 164 VAL A N 1
ATOM 1248 C CA . VAL A 1 164 ? -12.309 -11.027 18.252 1.00 94.31 164 VAL A CA 1
ATOM 1249 C C . VAL A 1 164 ? -11.537 -12.328 18.053 1.00 94.31 164 VAL A C 1
ATOM 1251 O O . VAL A 1 164 ? -11.986 -13.232 17.350 1.00 94.31 164 VAL A O 1
ATOM 1254 N N . ARG A 1 165 ? -10.356 -12.426 18.658 1.00 91.38 165 ARG A N 1
ATOM 1255 C CA . ARG A 1 165 ? -9.486 -13.607 18.625 1.00 91.38 165 ARG A CA 1
ATOM 1256 C C . ARG A 1 165 ? -9.639 -14.406 19.913 1.00 91.38 165 ARG A C 1
ATOM 1258 O O . ARG A 1 165 ? -9.742 -13.807 20.974 1.00 91.38 165 ARG A O 1
ATOM 1265 N N . GLY A 1 166 ? -9.588 -15.735 19.816 1.00 89.19 166 GLY A N 1
ATOM 1266 C CA . GLY A 1 166 ? -9.618 -16.627 20.985 1.00 89.19 166 GLY A CA 1
ATOM 1267 C C . GLY A 1 166 ? -11.023 -17.027 21.441 1.00 89.19 166 GLY A C 1
ATOM 1268 O O . GLY A 1 166 ? -11.163 -17.762 22.411 1.00 89.19 166 GLY A O 1
ATOM 1269 N N . LEU A 1 167 ? -12.071 -16.588 20.733 1.00 91.06 167 LEU A N 1
ATOM 1270 C CA . LEU A 1 167 ? -13.446 -16.948 21.068 1.00 91.06 167 LEU A CA 1
ATOM 1271 C C . LEU A 1 167 ? -13.723 -18.433 20.725 1.00 91.06 167 LEU A C 1
ATOM 1273 O O . LEU A 1 167 ? -13.579 -18.800 19.551 1.00 91.06 167 LEU A O 1
ATOM 1277 N N . PRO A 1 168 ? -14.141 -19.279 21.691 1.00 87.75 168 PRO A N 1
ATOM 1278 C CA . PRO A 1 168 ? -14.332 -20.721 21.488 1.00 87.75 168 PRO A CA 1
ATOM 1279 C C . PRO A 1 168 ? -15.223 -21.071 20.288 1.00 87.75 168 PRO A C 1
ATOM 1281 O O . PRO A 1 168 ? -16.219 -20.393 20.041 1.00 87.75 168 PRO A O 1
ATOM 1284 N N . GLU A 1 169 ? -14.898 -22.139 19.544 1.00 86.31 169 GLU A N 1
ATOM 1285 C CA . GLU A 1 169 ? -15.672 -22.586 18.362 1.00 86.31 169 GLU A CA 1
ATOM 1286 C C . GLU A 1 169 ? -17.079 -23.107 18.708 1.00 86.31 169 GLU A C 1
ATOM 1288 O O . GLU A 1 169 ? -17.964 -23.053 17.853 1.00 86.31 169 GLU A O 1
ATOM 1293 N N . SER A 1 170 ? -17.317 -23.529 19.958 1.00 80.81 170 SER A N 1
ATOM 1294 C CA . SER A 1 170 ? -18.633 -23.968 20.462 1.00 80.81 170 SER A CA 1
ATOM 1295 C C . SER A 1 170 ? -19.737 -22.932 20.252 1.00 80.81 170 SER A C 1
ATOM 1297 O O . SER A 1 170 ? -20.899 -23.280 20.088 1.00 80.81 170 SER A O 1
ATOM 1299 N N . ASP A 1 171 ? -19.364 -21.655 20.206 1.00 76.25 171 ASP A N 1
ATOM 1300 C CA . ASP A 1 171 ? -20.297 -20.535 20.149 1.00 76.25 171 ASP A CA 1
ATOM 1301 C C . ASP A 1 171 ? -20.675 -20.154 18.707 1.00 76.25 171 ASP A C 1
ATOM 1303 O O . ASP A 1 171 ? -21.225 -19.082 18.472 1.00 76.25 171 ASP A O 1
ATOM 1307 N N . SER A 1 172 ? -20.345 -20.987 17.714 1.00 76.62 172 SER A N 1
ATOM 1308 C CA . SER A 1 172 ? -20.556 -20.663 16.293 1.00 76.62 172 SER A CA 1
ATOM 1309 C C . SER A 1 172 ? -22.015 -20.358 15.949 1.00 76.62 172 SER A C 1
ATOM 1311 O O . SER A 1 172 ? -22.269 -19.371 15.261 1.00 76.62 172 SER A O 1
ATOM 1313 N N . ASP A 1 173 ? -22.962 -21.130 16.483 1.00 80.12 173 ASP A N 1
ATOM 1314 C CA . ASP A 1 173 ? -24.392 -20.966 16.184 1.00 80.12 173 ASP A CA 1
ATOM 1315 C C . ASP A 1 173 ? -25.036 -19.805 16.962 1.00 80.12 173 ASP A C 1
ATOM 1317 O O . ASP A 1 173 ? -26.098 -19.309 16.594 1.00 80.12 173 ASP A O 1
ATOM 1321 N N . GLN A 1 174 ? -24.383 -19.333 18.030 1.00 88.56 174 GLN A N 1
ATOM 1322 C CA . GLN A 1 174 ? -24.872 -18.267 18.915 1.00 88.56 174 GLN A CA 1
ATOM 1323 C C . GLN A 1 174 ? -23.881 -17.103 19.014 1.00 88.56 174 GLN A C 1
ATOM 1325 O O . GLN A 1 174 ? -23.814 -16.401 20.024 1.00 88.56 174 GLN A O 1
ATOM 1330 N N . LEU A 1 175 ? -23.114 -16.871 17.947 1.00 91.19 175 LEU A N 1
ATOM 1331 C CA . LEU A 1 175 ? -21.982 -15.950 17.967 1.00 91.19 175 LEU A CA 1
ATOM 1332 C C . LEU A 1 175 ? -22.380 -14.531 18.395 1.00 91.19 175 LEU A C 1
ATOM 1334 O O . LEU A 1 175 ? -21.673 -13.905 19.178 1.00 91.19 175 LEU A O 1
ATOM 1338 N N . GLN A 1 176 ? -23.533 -14.037 17.935 1.00 92.81 176 GLN A N 1
ATOM 1339 C CA . GLN A 1 176 ? -24.053 -12.728 18.345 1.00 92.81 176 GLN A CA 1
ATOM 1340 C C . GLN A 1 176 ? -24.355 -12.661 19.847 1.00 92.81 176 GLN A C 1
ATOM 1342 O O . GLN A 1 176 ? -24.031 -11.663 20.484 1.00 92.81 176 GLN A O 1
ATOM 1347 N N . VAL A 1 177 ? -24.925 -13.722 20.426 1.00 92.56 177 VAL A N 1
ATOM 1348 C CA . VAL A 1 177 ? -25.239 -13.791 21.862 1.00 92.56 177 VAL A CA 1
ATOM 1349 C C . VAL A 1 177 ? -23.950 -13.794 22.681 1.00 92.56 177 VAL A C 1
ATOM 1351 O O . VAL A 1 177 ? -23.822 -13.032 23.638 1.00 92.56 177 VAL A O 1
ATOM 1354 N N . SER A 1 178 ? -22.964 -14.595 22.273 1.00 93.56 178 SER A N 1
ATOM 1355 C CA . SER A 1 178 ? -21.656 -14.638 22.932 1.00 93.56 178 SER A CA 1
ATOM 1356 C C . SER A 1 178 ? -20.907 -13.309 22.848 1.00 93.56 178 SER A C 1
ATOM 1358 O O . SER A 1 178 ? -20.322 -12.882 23.840 1.00 93.56 178 SER A O 1
ATOM 1360 N N . LEU A 1 179 ? -20.946 -12.628 21.698 1.00 94.69 179 LEU A N 1
ATOM 1361 C CA . LEU A 1 179 ? -20.331 -11.309 21.533 1.00 94.69 179 LEU A CA 1
ATOM 1362 C C . LEU A 1 179 ? -21.020 -10.245 22.393 1.00 94.69 179 LEU A C 1
ATOM 1364 O O . LEU A 1 179 ? -20.334 -9.486 23.071 1.00 94.69 179 LEU A O 1
ATOM 1368 N N . SER A 1 180 ? -22.354 -10.223 22.429 1.00 94.69 180 SER A N 1
ATOM 1369 C CA . SER A 1 180 ? -23.107 -9.310 23.298 1.00 94.69 180 SER A CA 1
ATOM 1370 C C . SER A 1 180 ? -22.774 -9.526 24.775 1.00 94.69 180 SER A C 1
ATOM 1372 O O . SER A 1 180 ? -22.525 -8.554 25.483 1.00 94.69 180 SER A O 1
ATOM 1374 N N . ALA A 1 181 ? -22.682 -10.784 25.222 1.00 93.75 181 ALA A N 1
ATOM 1375 C CA . ALA A 1 181 ? -22.288 -11.117 26.591 1.00 93.75 181 ALA A CA 1
ATOM 1376 C C . ALA A 1 181 ? -20.844 -10.684 26.907 1.00 93.75 181 ALA A C 1
ATOM 1378 O O . ALA A 1 181 ? -20.576 -10.152 27.983 1.00 93.75 181 ALA A O 1
ATOM 1379 N N . LEU A 1 182 ? -19.913 -10.864 25.962 1.00 94.62 182 LEU A N 1
ATOM 1380 C CA . LEU A 1 182 ? -18.533 -10.388 26.090 1.00 94.62 182 LEU A CA 1
ATOM 1381 C C . LEU A 1 182 ? -18.476 -8.860 26.225 1.00 94.62 182 LEU A C 1
ATOM 1383 O O . LEU A 1 182 ? -17.760 -8.342 27.080 1.00 94.62 182 LEU A O 1
ATOM 1387 N N . PHE A 1 183 ? -19.229 -8.127 25.403 1.00 95.38 183 PHE A N 1
ATOM 1388 C CA . PHE A 1 183 ? -19.247 -6.664 25.446 1.00 95.38 183 PHE A CA 1
ATOM 1389 C C . PHE A 1 183 ? -19.938 -6.124 26.703 1.00 95.38 183 PHE A C 1
ATOM 1391 O O . PHE A 1 183 ? -19.467 -5.137 27.265 1.00 95.38 183 PHE A O 1
ATOM 1398 N N . GLN A 1 184 ? -20.986 -6.795 27.191 1.00 94.62 184 GLN A N 1
ATOM 1399 C CA . GLN A 1 184 ? -21.611 -6.512 28.490 1.00 94.62 184 GLN A CA 1
ATOM 1400 C C . GLN A 1 184 ? -20.596 -6.678 29.626 1.00 94.62 184 GLN A C 1
ATOM 1402 O O . GLN A 1 184 ? -20.447 -5.775 30.443 1.00 94.62 184 GLN A O 1
ATOM 1407 N N . GLN A 1 185 ? -19.838 -7.782 29.639 1.00 93.88 185 GLN A N 1
ATOM 1408 C CA . GLN A 1 185 ? -18.794 -8.011 30.642 1.00 93.88 185 GLN A CA 1
ATOM 1409 C C . GLN A 1 185 ? -17.706 -6.924 30.600 1.00 93.88 185 GLN A C 1
ATOM 1411 O O . GLN A 1 185 ? -17.248 -6.479 31.648 1.00 93.88 185 GLN A O 1
ATOM 1416 N N . LEU A 1 186 ? -17.292 -6.494 29.403 1.00 93.06 186 LEU A N 1
ATOM 1417 C CA . LEU A 1 186 ? -16.252 -5.474 29.240 1.00 93.06 186 LEU A CA 1
ATOM 1418 C C . LEU A 1 186 ? -16.702 -4.079 29.684 1.00 93.06 186 LEU A C 1
ATOM 1420 O O . LEU A 1 186 ? -15.909 -3.349 30.277 1.00 93.06 186 LEU A O 1
ATOM 1424 N N . LEU A 1 187 ? -17.937 -3.686 29.367 1.00 93.00 187 LEU A N 1
ATOM 1425 C CA . LEU A 1 187 ? -18.446 -2.345 29.671 1.00 93.00 187 LEU A CA 1
ATOM 1426 C C . LEU A 1 187 ? -19.059 -2.229 31.077 1.00 93.00 187 LEU A C 1
ATOM 1428 O O . LEU A 1 187 ? -19.127 -1.118 31.604 1.00 93.00 187 LEU A O 1
ATOM 1432 N N . GLY A 1 188 ? -19.469 -3.342 31.695 1.00 90.62 188 GLY A N 1
ATOM 1433 C CA . GLY A 1 188 ? -20.078 -3.356 33.028 1.00 90.62 188 GLY A CA 1
ATOM 1434 C C . GLY A 1 188 ? -21.299 -2.437 33.102 1.00 90.62 188 GLY A C 1
ATOM 1435 O O . GLY A 1 188 ? -22.140 -2.446 32.208 1.00 90.62 188 GLY A O 1
ATOM 1436 N N . ASP A 1 189 ? -21.355 -1.587 34.127 1.00 87.50 189 ASP A N 1
ATOM 1437 C CA . ASP A 1 189 ? -22.465 -0.646 34.355 1.00 87.50 189 ASP A CA 1
ATOM 1438 C C . ASP A 1 189 ? -22.624 0.417 33.252 1.00 87.50 189 ASP A C 1
ATOM 1440 O O . ASP A 1 189 ? -23.653 1.079 33.171 1.00 87.50 189 ASP A O 1
ATOM 1444 N N . GLN A 1 190 ? -21.604 0.610 32.408 1.00 85.12 190 GLN A N 1
ATOM 1445 C CA . GLN A 1 190 ? -21.654 1.540 31.273 1.00 85.12 190 GLN A CA 1
ATOM 1446 C C . GLN A 1 190 ? -22.177 0.873 29.991 1.00 85.12 190 GLN A C 1
ATOM 1448 O O . GLN A 1 190 ? -22.213 1.508 28.935 1.00 85.12 190 GLN A O 1
ATOM 1453 N N . ALA A 1 191 ? -22.527 -0.416 30.046 1.00 86.56 191 ALA A N 1
ATOM 1454 C CA . ALA A 1 191 ? -23.039 -1.142 28.897 1.00 86.56 191 ALA A CA 1
ATOM 1455 C C . ALA A 1 191 ? -24.456 -0.666 28.525 1.00 86.56 191 ALA A C 1
ATOM 1457 O O . ALA A 1 191 ? -25.285 -0.457 29.409 1.00 86.56 191 ALA A O 1
ATOM 1458 N N . PRO A 1 192 ? -24.780 -0.548 27.227 1.00 88.31 192 PRO A N 1
ATOM 1459 C CA . PRO A 1 192 ? -26.166 -0.411 26.800 1.00 88.31 192 PRO A CA 1
ATOM 1460 C C . PRO A 1 192 ? -26.954 -1.699 27.087 1.00 88.31 192 PRO A C 1
ATOM 1462 O O . PRO A 1 192 ? -26.393 -2.798 27.045 1.00 88.31 192 PRO A O 1
ATOM 1465 N N . ASP A 1 193 ? -28.272 -1.573 27.269 1.00 85.19 193 ASP A N 1
ATOM 1466 C CA . ASP A 1 193 ? -29.175 -2.715 27.499 1.00 85.19 193 ASP A CA 1
ATOM 1467 C C . ASP A 1 193 ? -29.086 -3.764 26.383 1.00 85.19 193 ASP A C 1
ATOM 1469 O O . ASP A 1 193 ? -29.228 -4.966 26.606 1.00 85.19 193 ASP A O 1
ATOM 1473 N N . THR A 1 194 ? -28.865 -3.320 25.143 1.00 87.75 194 THR A N 1
ATOM 1474 C CA . THR A 1 194 ? -28.752 -4.199 23.978 1.00 87.75 194 THR A CA 1
ATOM 1475 C C . THR A 1 194 ? -27.686 -3.696 23.013 1.00 87.75 194 THR A C 1
ATOM 1477 O O . THR A 1 194 ? -27.657 -2.524 22.636 1.00 87.75 194 THR A O 1
ATOM 1480 N N . PHE A 1 195 ? -26.825 -4.608 22.558 1.00 91.81 195 PHE A N 1
ATOM 1481 C CA . PHE A 1 195 ? -25.887 -4.336 21.474 1.00 91.81 195 PHE A CA 1
ATOM 1482 C C . PHE A 1 195 ? -26.528 -4.639 20.122 1.00 91.81 195 PHE A C 1
ATOM 1484 O O . PHE A 1 195 ? -26.877 -5.779 19.819 1.00 91.81 195 PHE A O 1
ATOM 1491 N N . HIS A 1 196 ? -26.621 -3.622 19.270 1.00 93.19 196 HIS A N 1
ATOM 1492 C CA . HIS A 1 196 ? -27.045 -3.791 17.883 1.00 93.19 196 HIS A CA 1
ATOM 1493 C C . HIS A 1 196 ? -25.862 -4.252 17.019 1.00 93.19 196 HIS A C 1
ATOM 1495 O O . HIS A 1 196 ? -25.081 -3.442 16.511 1.00 93.19 196 HIS A O 1
ATOM 1501 N N . ILE A 1 197 ? -25.726 -5.573 16.882 1.00 94.62 197 ILE A N 1
ATOM 1502 C CA . ILE A 1 197 ? -24.740 -6.226 16.016 1.00 94.62 197 ILE A CA 1
ATOM 1503 C C . ILE A 1 197 ? -25.415 -6.555 14.682 1.00 94.62 197 ILE A C 1
ATOM 1505 O O . ILE A 1 197 ? -26.216 -7.483 14.609 1.00 94.62 197 ILE A O 1
ATOM 1509 N N . GLU A 1 198 ? -25.090 -5.823 13.615 1.00 94.25 198 GLU A N 1
ATOM 1510 C CA . GLU A 1 198 ? -25.725 -6.045 12.304 1.00 94.25 198 GLU A CA 1
ATOM 1511 C C . GLU A 1 198 ? -25.352 -7.404 11.712 1.00 94.25 198 GLU A C 1
ATOM 1513 O O . GLU A 1 198 ? -26.165 -8.079 11.085 1.00 94.25 198 GLU A O 1
ATOM 1518 N N . ARG A 1 199 ? -24.080 -7.785 11.857 1.00 93.25 199 ARG A N 1
ATOM 1519 C CA . ARG A 1 199 ? -23.508 -8.994 11.260 1.00 93.25 199 ARG A CA 1
ATOM 1520 C C . ARG A 1 199 ? -22.445 -9.543 12.190 1.00 93.25 199 ARG A C 1
ATOM 1522 O O . ARG A 1 199 ? -21.628 -8.778 12.695 1.00 93.25 199 ARG A O 1
ATOM 1529 N N . ALA A 1 200 ? -22.423 -10.857 12.370 1.00 94.38 200 ALA A N 1
ATOM 1530 C CA . ALA A 1 200 ? -21.346 -11.560 13.050 1.00 94.38 200 ALA A CA 1
ATOM 1531 C C . ALA A 1 200 ? -21.073 -12.872 12.324 1.00 94.38 200 ALA A C 1
ATOM 1533 O O . ALA A 1 200 ? -22.003 -13.591 11.972 1.00 94.38 200 ALA A O 1
ATOM 1534 N N . HIS A 1 201 ? -19.805 -13.167 12.073 1.00 92.75 201 HIS A N 1
ATOM 1535 C CA . HIS A 1 201 ? -19.386 -14.405 11.426 1.00 92.75 201 HIS A CA 1
ATOM 1536 C C . HIS A 1 201 ? -17.962 -14.755 11.849 1.00 92.75 201 HIS A C 1
ATOM 1538 O O . HIS A 1 201 ? -17.203 -13.897 12.302 1.00 92.75 201 HIS A O 1
ATOM 1544 N N . ARG A 1 202 ? -17.578 -16.021 11.689 1.00 91.62 202 ARG A N 1
ATOM 1545 C CA . ARG A 1 202 ? -16.169 -16.415 11.789 1.00 91.62 202 ARG A CA 1
ATOM 1546 C C . ARG A 1 202 ? -15.450 -16.088 10.490 1.00 91.62 202 ARG A C 1
ATOM 1548 O O . ARG A 1 202 ? -16.033 -16.188 9.412 1.00 91.62 202 ARG A O 1
ATOM 1555 N N . ALA A 1 203 ? -14.181 -15.712 10.597 1.00 86.81 203 ALA A N 1
ATOM 1556 C CA . ALA A 1 203 ? -13.326 -15.501 9.443 1.00 86.81 203 ALA A CA 1
ATOM 1557 C C . ALA A 1 203 ? -13.315 -16.754 8.548 1.00 86.81 203 ALA A C 1
ATOM 1559 O O . ALA A 1 203 ? -13.269 -17.885 9.041 1.00 86.81 203 ALA A O 1
ATOM 1560 N N . LEU A 1 204 ? -13.361 -16.536 7.233 1.00 79.50 204 LEU A N 1
ATOM 1561 C CA . LEU A 1 204 ? -13.352 -17.607 6.240 1.00 79.50 204 LEU A CA 1
ATOM 1562 C C . LEU A 1 204 ? -12.039 -18.399 6.319 1.00 79.50 204 LEU A C 1
ATOM 1564 O O . LEU A 1 204 ? -10.958 -17.814 6.384 1.00 79.50 204 LEU A O 1
ATOM 1568 N N . GLY A 1 205 ? -12.148 -19.726 6.301 1.00 72.19 205 GLY A N 1
ATOM 1569 C CA . GLY A 1 205 ? -11.017 -20.652 6.353 1.00 72.19 205 GLY A CA 1
ATOM 1570 C C . GLY A 1 205 ? -11.225 -21.803 7.343 1.00 72.19 205 GLY A C 1
ATOM 1571 O O . GLY A 1 205 ? -12.171 -21.767 8.142 1.00 72.19 205 GLY A O 1
ATOM 1572 N N . PRO A 1 206 ? -10.371 -22.841 7.277 1.00 68.56 206 PRO A N 1
ATOM 1573 C CA . PRO A 1 206 ? -10.352 -23.918 8.259 1.00 68.56 206 PRO A CA 1
ATOM 1574 C C . PRO A 1 206 ? -9.858 -23.408 9.620 1.00 68.56 206 PRO A C 1
ATOM 1576 O O . PRO A 1 206 ? -9.311 -22.309 9.737 1.00 68.56 206 PRO A O 1
ATOM 1579 N N . MET A 1 207 ? -10.060 -24.216 10.661 1.00 72.00 207 MET A N 1
ATOM 1580 C CA . MET A 1 207 ? -9.428 -23.987 11.961 1.00 72.00 207 MET A CA 1
ATOM 1581 C C . MET A 1 207 ? -7.911 -23.859 11.784 1.00 72.00 207 MET A C 1
ATOM 1583 O O . MET A 1 207 ? -7.332 -24.447 10.865 1.00 72.00 207 MET A O 1
ATOM 1587 N N . ARG A 1 208 ? -7.268 -23.046 12.623 1.00 77.50 208 ARG A N 1
ATOM 1588 C CA . ARG A 1 208 ? -5.822 -22.855 12.516 1.00 77.50 208 ARG A CA 1
ATOM 1589 C C . ARG A 1 208 ? -5.110 -24.177 12.819 1.00 77.50 208 ARG A C 1
ATOM 1591 O O . ARG A 1 208 ? -5.605 -25.002 13.583 1.00 77.50 208 ARG A O 1
ATOM 1598 N N . GLN A 1 209 ? -3.949 -24.380 12.197 1.00 74.00 209 GLN A N 1
ATOM 1599 C CA . GLN A 1 209 ? -3.178 -25.628 12.310 1.00 74.00 209 GLN A CA 1
ATOM 1600 C C . GLN A 1 209 ? -2.729 -25.929 13.749 1.00 74.00 209 GLN A C 1
ATOM 1602 O O . GLN A 1 209 ? -2.498 -27.080 14.097 1.00 74.00 209 GLN A O 1
ATOM 1607 N N . ASP A 1 210 ? -2.639 -24.894 14.582 1.00 77.88 210 ASP A N 1
ATOM 1608 C CA . ASP A 1 210 ? -2.310 -24.951 16.006 1.00 77.88 210 ASP A CA 1
ATOM 1609 C C . ASP A 1 210 ? -3.506 -25.342 16.899 1.00 77.88 210 ASP A C 1
ATOM 1611 O O . ASP A 1 210 ? -3.378 -25.372 18.120 1.00 77.88 210 ASP A O 1
ATOM 1615 N N . GLY A 1 211 ? -4.678 -25.617 16.314 1.00 78.69 211 GLY A N 1
ATOM 1616 C CA . GLY A 1 211 ? -5.905 -25.901 17.057 1.00 78.69 211 GLY A CA 1
ATOM 1617 C C . GLY A 1 211 ? -6.523 -24.665 17.716 1.00 78.69 211 GLY A C 1
ATOM 1618 O O . GLY A 1 211 ? -7.448 -24.798 18.516 1.00 78.69 211 GLY A O 1
ATOM 1619 N N . SER A 1 212 ? -6.052 -23.456 17.398 1.00 83.06 212 SER A N 1
ATOM 1620 C CA . SER A 1 212 ? -6.667 -22.231 17.903 1.00 83.06 212 SER A CA 1
ATOM 1621 C C . SER A 1 212 ? -7.940 -21.877 17.115 1.00 83.06 212 SER A C 1
ATOM 1623 O O . SER A 1 212 ? -8.037 -22.133 15.904 1.00 83.06 212 SER A O 1
ATOM 1625 N N . PRO A 1 213 ? -8.955 -21.292 17.781 1.00 87.88 213 PRO A N 1
ATOM 1626 C CA . PRO A 1 213 ? -10.210 -20.940 17.132 1.00 87.88 213 PRO A CA 1
ATOM 1627 C C . PRO A 1 213 ? -10.004 -19.863 16.059 1.00 87.88 213 PRO A C 1
ATOM 1629 O O . PRO A 1 213 ? -9.088 -19.030 16.127 1.00 87.88 213 PRO A O 1
ATOM 1632 N N . ARG A 1 214 ? -10.889 -19.855 15.061 1.00 90.38 214 ARG A N 1
ATOM 1633 C CA . ARG A 1 214 ? -10.945 -18.806 14.040 1.00 90.38 214 ARG A CA 1
ATOM 1634 C C . ARG A 1 214 ? -11.398 -17.502 14.677 1.00 90.38 214 ARG A C 1
ATOM 1636 O O . ARG A 1 214 ? -12.23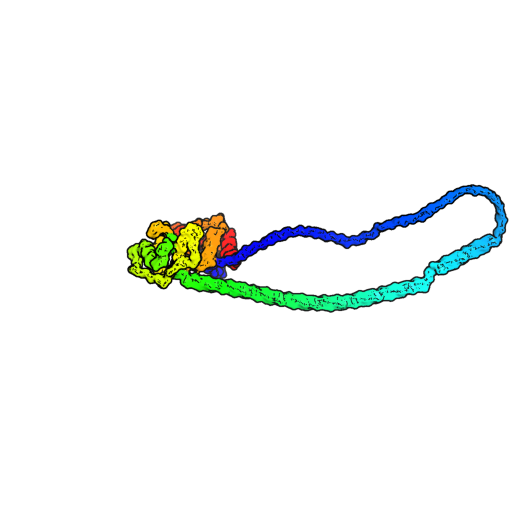2 -17.488 15.581 1.00 90.38 214 ARG A O 1
ATOM 1643 N N . ASP A 1 215 ? -10.862 -16.396 14.170 1.00 91.38 215 ASP A N 1
ATOM 1644 C CA . ASP A 1 215 ? -11.276 -15.076 14.640 1.00 91.38 215 ASP A CA 1
ATOM 1645 C C . ASP A 1 215 ? -12.750 -14.840 14.276 1.00 91.38 215 ASP A C 1
ATOM 1647 O O . ASP A 1 215 ? -13.173 -15.131 13.156 1.00 91.38 215 ASP A O 1
ATOM 1651 N N . ALA A 1 216 ? -13.520 -14.282 15.203 1.00 93.88 216 ALA A N 1
ATOM 1652 C CA . ALA A 1 216 ? -14.858 -13.778 14.937 1.00 93.88 216 ALA A CA 1
ATOM 1653 C C . ALA A 1 216 ? -14.780 -12.317 14.483 1.00 93.88 216 ALA A C 1
ATOM 1655 O O . ALA A 1 216 ? -13.973 -11.542 14.992 1.00 93.88 216 ALA A O 1
ATOM 1656 N N . ILE A 1 217 ? -15.613 -11.932 13.525 1.00 95.06 217 ILE A N 1
ATOM 1657 C CA . ILE A 1 217 ? -15.731 -10.559 13.037 1.00 95.06 217 ILE A CA 1
ATOM 1658 C C . ILE A 1 217 ? -17.181 -10.136 13.210 1.00 95.06 217 ILE A C 1
ATOM 1660 O O . ILE A 1 217 ? -18.093 -10.839 12.768 1.00 95.06 217 ILE A O 1
ATOM 1664 N N . CYS A 1 218 ? -17.398 -8.981 13.832 1.00 95.88 218 CYS A N 1
ATOM 1665 C CA . CYS A 1 218 ? -18.729 -8.417 13.995 1.00 95.88 218 CYS A CA 1
ATOM 1666 C C . CYS A 1 218 ? -18.789 -6.937 13.639 1.00 95.88 218 CYS A C 1
ATOM 1668 O O . CYS A 1 218 ? -17.850 -6.195 13.915 1.00 95.88 218 CYS A O 1
ATOM 1670 N N . HIS A 1 219 ? -19.914 -6.514 13.067 1.00 96.50 219 HIS A N 1
ATOM 1671 C CA . HIS A 1 219 ? -20.207 -5.122 12.742 1.00 96.50 219 HIS A CA 1
ATOM 1672 C C . HIS A 1 219 ? -21.121 -4.509 13.803 1.00 96.50 219 HIS A C 1
ATOM 1674 O O . HIS A 1 219 ? -22.243 -4.981 13.999 1.00 96.50 219 HIS A O 1
ATOM 1680 N N . ILE A 1 220 ? -20.648 -3.458 14.470 1.00 95.81 220 ILE A N 1
ATOM 1681 C CA . ILE A 1 220 ? -21.422 -2.715 15.468 1.00 95.81 220 ILE A CA 1
ATOM 1682 C C . ILE A 1 220 ? -22.104 -1.530 14.786 1.00 95.81 220 ILE A C 1
ATOM 1684 O O . ILE A 1 220 ? -21.430 -0.709 14.170 1.00 95.81 220 ILE A O 1
ATOM 1688 N N . ALA A 1 221 ? -23.424 -1.398 14.934 1.00 93.88 221 ALA A N 1
ATOM 1689 C CA . ALA A 1 221 ? -24.177 -0.327 14.273 1.00 93.88 221 ALA A CA 1
ATOM 1690 C C . ALA A 1 221 ? -23.702 1.085 14.684 1.00 93.88 221 ALA A C 1
ATOM 1692 O O . ALA A 1 221 ? -23.643 2.002 13.866 1.00 93.88 221 ALA A O 1
ATOM 1693 N N . SER A 1 222 ? -23.321 1.264 15.955 1.00 92.31 222 SER A N 1
ATOM 1694 C CA . SER A 1 222 ? -22.847 2.544 16.492 1.00 92.31 222 SER A CA 1
ATOM 1695 C C . SER A 1 222 ? -21.325 2.587 16.634 1.00 92.31 222 SER A C 1
ATOM 1697 O O . SER A 1 222 ? -20.735 1.843 17.422 1.00 92.31 222 SER A O 1
ATOM 1699 N N . HIS A 1 223 ? -20.694 3.538 15.940 1.00 89.38 223 HIS A N 1
ATOM 1700 C CA . HIS A 1 223 ? -19.259 3.812 16.072 1.00 89.38 223 HIS A CA 1
ATOM 1701 C C . HIS A 1 223 ? -18.868 4.172 17.516 1.00 89.38 223 HIS A C 1
ATOM 1703 O O . HIS A 1 223 ? -17.834 3.723 18.006 1.00 89.38 223 HIS A O 1
ATOM 1709 N N . GLY A 1 224 ? -19.708 4.942 18.220 1.00 90.94 224 GLY A N 1
ATOM 1710 C CA . GLY A 1 224 ? -19.445 5.349 19.605 1.00 90.94 224 GLY A CA 1
ATOM 1711 C C . GLY A 1 224 ? -19.378 4.158 20.562 1.00 90.94 224 GLY A C 1
ATOM 1712 O O . GLY A 1 224 ? -18.442 4.055 21.351 1.00 90.94 224 GLY A O 1
ATOM 1713 N N . VAL A 1 225 ? -20.314 3.212 20.429 1.00 92.88 225 VAL A N 1
ATOM 1714 C CA . VAL A 1 225 ? -20.321 1.974 21.229 1.00 92.88 225 VAL A CA 1
ATOM 1715 C C . VAL A 1 225 ? -19.100 1.116 20.901 1.00 92.88 225 VAL A C 1
ATOM 1717 O O . VAL A 1 225 ? -18.421 0.627 21.801 1.00 92.88 225 VAL A O 1
ATOM 1720 N N . LYS A 1 226 ? -18.761 0.975 19.614 1.00 93.25 226 LYS A N 1
ATOM 1721 C CA . LYS A 1 226 ? -17.562 0.241 19.188 1.00 93.25 226 LYS A CA 1
ATOM 1722 C C . LYS A 1 226 ? -16.282 0.826 19.794 1.00 93.25 226 LYS A C 1
ATOM 1724 O O . LYS A 1 226 ? -15.412 0.068 20.222 1.00 93.25 226 LYS A O 1
ATOM 1729 N N . ASP A 1 227 ? -16.153 2.148 19.855 1.00 90.00 227 ASP A N 1
ATOM 1730 C CA . ASP A 1 227 ? -14.977 2.791 20.443 1.00 90.00 227 ASP A CA 1
ATOM 1731 C C . ASP A 1 227 ? -14.908 2.608 21.962 1.00 90.00 227 ASP A C 1
ATOM 1733 O O . ASP A 1 227 ? -13.820 2.365 22.484 1.00 90.00 227 ASP A O 1
ATOM 1737 N N . GLN A 1 228 ? -16.047 2.635 22.661 1.00 92.69 228 GLN A N 1
ATOM 1738 C CA . GLN A 1 228 ? -16.114 2.307 24.089 1.00 92.69 228 GLN A CA 1
ATOM 1739 C C . GLN A 1 228 ? -15.663 0.866 24.355 1.00 92.69 228 GLN A C 1
ATOM 1741 O O . GLN A 1 228 ? -14.808 0.646 25.212 1.00 92.69 228 GLN A O 1
ATOM 1746 N N . ILE A 1 229 ? -16.159 -0.102 23.572 1.00 93.31 229 ILE A N 1
ATOM 1747 C CA . ILE A 1 229 ? -15.751 -1.513 23.668 1.00 93.31 229 ILE A CA 1
ATOM 1748 C C . ILE A 1 229 ? -14.239 -1.644 23.451 1.00 93.31 229 ILE A C 1
ATOM 1750 O O . ILE A 1 229 ? -13.541 -2.262 24.254 1.00 93.31 229 ILE A O 1
ATOM 1754 N N . MET A 1 230 ? -13.708 -1.036 22.385 1.00 90.88 230 MET A N 1
ATOM 1755 C CA . MET A 1 230 ? -12.275 -1.090 22.078 1.00 90.88 230 MET A CA 1
ATOM 1756 C C . MET A 1 230 ? -11.416 -0.397 23.143 1.00 90.88 230 MET A C 1
ATOM 1758 O O . MET A 1 230 ? -10.292 -0.833 23.390 1.00 90.88 230 MET A O 1
ATOM 1762 N N . ALA A 1 231 ? -11.906 0.676 23.767 1.00 88.50 231 ALA A N 1
ATOM 1763 C CA . AL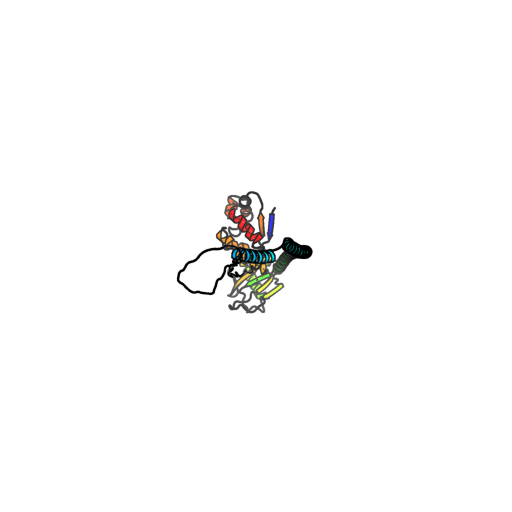A A 1 231 ? -11.215 1.354 24.858 1.00 88.50 231 ALA A CA 1
ATOM 1764 C C . ALA A 1 231 ? -11.187 0.491 26.127 1.00 88.50 231 ALA A C 1
ATOM 1766 O O . ALA A 1 231 ? -10.114 0.305 26.701 1.00 88.50 231 ALA A O 1
ATOM 1767 N N . ALA A 1 232 ? -12.324 -0.093 26.516 1.00 91.31 232 ALA A N 1
ATOM 1768 C CA . ALA A 1 232 ? -12.420 -1.001 27.658 1.00 91.31 232 ALA A CA 1
ATOM 1769 C C . ALA A 1 232 ? -11.514 -2.229 27.478 1.00 91.31 232 ALA A C 1
ATOM 1771 O O . ALA A 1 232 ? -10.745 -2.574 28.374 1.00 91.31 232 ALA A O 1
ATOM 1772 N N . ALA A 1 233 ? -11.513 -2.818 26.280 1.00 90.44 233 ALA A N 1
ATOM 1773 C CA . ALA A 1 233 ? -10.671 -3.960 25.942 1.00 90.44 233 ALA A CA 1
ATOM 1774 C C . ALA A 1 233 ? -9.165 -3.676 26.081 1.00 90.44 233 ALA A C 1
ATOM 1776 O O . ALA A 1 233 ? -8.406 -4.549 26.494 1.00 90.44 233 ALA A O 1
ATOM 1777 N N . ARG A 1 234 ? -8.718 -2.451 25.770 1.00 86.12 234 ARG A N 1
ATOM 1778 C CA . ARG A 1 234 ? -7.310 -2.048 25.947 1.00 86.12 234 ARG A CA 1
ATOM 1779 C C . ARG A 1 234 ? -6.915 -1.939 27.417 1.00 86.12 234 ARG A C 1
ATOM 1781 O O . ARG A 1 234 ? -5.764 -2.201 27.741 1.00 86.12 234 ARG A O 1
ATOM 1788 N N . VAL A 1 235 ? -7.839 -1.519 28.280 1.00 86.81 235 VAL A N 1
ATOM 1789 C CA . VAL A 1 235 ? -7.589 -1.358 29.721 1.00 86.81 235 VAL A CA 1
ATOM 1790 C C . VAL A 1 235 ? -7.618 -2.709 30.435 1.00 86.81 235 VAL A C 1
ATOM 1792 O O . VAL A 1 235 ? -6.809 -2.944 31.324 1.00 86.81 235 VAL A O 1
ATOM 1795 N N . GLN A 1 236 ? -8.511 -3.610 30.026 1.00 85.38 236 GLN A N 1
ATOM 1796 C CA . GLN A 1 236 ? -8.745 -4.904 30.679 1.00 85.38 236 GLN A CA 1
ATOM 1797 C C . GLN A 1 236 ? -7.950 -6.065 30.051 1.00 85.38 236 GLN A C 1
ATOM 1799 O O . GLN A 1 236 ? -8.343 -7.223 30.162 1.00 85.38 236 GLN A O 1
ATOM 1804 N N . SER A 1 237 ? -6.844 -5.777 29.364 1.00 82.44 237 SER A N 1
ATOM 1805 C CA . SER A 1 237 ? -5.988 -6.805 28.762 1.00 82.44 237 SER A CA 1
ATOM 1806 C C . SER A 1 237 ? -5.094 -7.473 29.825 1.00 82.44 237 SER A C 1
ATOM 1808 O O . SER A 1 237 ? -4.411 -6.743 30.545 1.00 82.44 237 SER A O 1
ATOM 1810 N N . PRO A 1 238 ? -5.000 -8.820 29.904 1.00 85.75 238 PRO A N 1
ATOM 1811 C CA . PRO A 1 238 ? -5.654 -9.825 29.058 1.00 85.75 238 PRO A CA 1
ATOM 1812 C C . PRO A 1 238 ? -7.115 -10.090 29.458 1.00 85.75 238 PRO A C 1
ATOM 1814 O O . PRO A 1 238 ? -7.439 -10.238 30.637 1.00 85.75 238 PRO A O 1
ATOM 1817 N N . ILE A 1 239 ? -7.997 -10.216 28.463 1.00 92.50 239 ILE A N 1
ATOM 1818 C CA . ILE A 1 239 ? -9.437 -10.399 28.684 1.00 92.50 239 ILE A CA 1
ATOM 1819 C C . ILE A 1 239 ? -9.733 -11.894 28.803 1.00 92.50 239 ILE A C 1
ATOM 1821 O O . ILE A 1 239 ? -9.393 -12.674 27.914 1.00 92.50 239 ILE A O 1
ATOM 1825 N N . ARG A 1 240 ? -10.412 -12.300 29.878 1.00 93.50 240 ARG A N 1
ATOM 1826 C CA . ARG A 1 240 ? -10.902 -13.674 30.053 1.00 93.50 240 ARG A CA 1
ATOM 1827 C C . ARG A 1 240 ? -12.413 -13.726 29.892 1.00 93.50 240 ARG A C 1
ATOM 1829 O O . ARG A 1 240 ? -13.139 -13.023 30.592 1.00 93.50 240 ARG A O 1
ATOM 1836 N N . PHE A 1 241 ? -12.885 -14.595 29.007 1.00 91.75 241 PHE A N 1
ATOM 1837 C CA . PHE A 1 241 ? -14.304 -14.796 28.740 1.00 91.75 241 PHE A CA 1
ATOM 1838 C C . PHE A 1 241 ? -14.605 -16.289 28.642 1.00 91.75 241 PHE A C 1
ATOM 1840 O O . PHE A 1 241 ? -13.991 -16.998 27.848 1.00 91.75 241 PHE A O 1
ATOM 1847 N N . ARG A 1 242 ? -15.529 -16.777 29.483 1.00 87.94 242 ARG A N 1
ATOM 1848 C CA . ARG A 1 242 ? -15.913 -18.203 29.565 1.00 87.94 242 ARG A CA 1
ATOM 1849 C C . ARG A 1 242 ? -14.714 -19.163 29.675 1.00 87.94 242 ARG A C 1
ATOM 1851 O O . ARG A 1 242 ? -14.704 -20.234 29.082 1.00 87.94 242 ARG A O 1
ATOM 1858 N N . GLY A 1 243 ? -13.683 -18.762 30.421 1.00 84.94 243 GLY A N 1
ATOM 1859 C CA . GLY A 1 243 ? -12.463 -19.554 30.619 1.00 84.94 243 GLY A CA 1
ATOM 1860 C C . GLY A 1 243 ? -11.440 -19.489 29.477 1.00 84.94 243 GLY A C 1
ATOM 1861 O O . GLY A 1 243 ? -10.354 -20.036 29.635 1.00 84.94 243 GLY A O 1
ATOM 1862 N N . ALA A 1 244 ? -11.734 -18.795 28.373 1.00 88.00 244 ALA A N 1
ATOM 1863 C CA . ALA A 1 244 ? -10.799 -18.558 27.275 1.00 88.00 244 ALA A CA 1
ATOM 1864 C C . ALA A 1 244 ? -10.170 -17.158 27.358 1.00 88.00 244 ALA A C 1
ATOM 1866 O O . ALA A 1 244 ? -10.810 -16.200 27.801 1.00 88.00 244 ALA A O 1
ATOM 1867 N N . GLU A 1 245 ? -8.920 -17.035 26.911 1.00 91.38 245 GLU A N 1
ATOM 1868 C CA . GLU A 1 245 ? -8.274 -15.739 26.706 1.00 91.38 245 GLU A CA 1
ATOM 1869 C C . GLU A 1 245 ? -8.694 -15.168 25.352 1.00 91.38 245 GLU A C 1
ATOM 1871 O O . GLU A 1 245 ? -8.555 -15.811 24.310 1.00 91.38 245 GLU A O 1
ATOM 1876 N N . VAL A 1 246 ? -9.235 -13.955 25.382 1.00 92.69 246 VAL A N 1
ATOM 1877 C CA . VAL A 1 246 ? -9.805 -13.284 24.222 1.00 92.69 246 VAL A CA 1
ATOM 1878 C C . VAL A 1 246 ? -9.074 -11.968 23.989 1.00 92.69 246 VAL A C 1
ATOM 1880 O O . VAL A 1 246 ? -8.726 -11.252 24.923 1.00 92.69 246 VAL A O 1
ATOM 1883 N N . ALA A 1 247 ? -8.857 -11.623 22.724 1.00 91.12 247 ALA A N 1
ATOM 1884 C CA . ALA A 1 247 ? -8.268 -10.348 22.339 1.00 91.12 247 ALA A CA 1
ATOM 1885 C C . ALA A 1 247 ? -9.122 -9.657 21.276 1.00 91.12 247 ALA A C 1
ATOM 1887 O O . ALA A 1 247 ? -9.558 -10.285 20.308 1.00 91.12 247 ALA A O 1
ATOM 1888 N N . LEU A 1 248 ? -9.353 -8.356 21.454 1.00 92.38 248 LEU A N 1
ATOM 1889 C CA . LEU A 1 248 ? -10.117 -7.534 20.520 1.00 92.38 248 LEU A CA 1
ATOM 1890 C C . LEU A 1 248 ? -9.168 -6.666 19.699 1.00 92.38 248 LEU A C 1
ATOM 1892 O O . LEU A 1 248 ? -8.289 -5.985 20.228 1.00 92.38 248 LEU A O 1
ATOM 1896 N N . TYR A 1 249 ? -9.396 -6.653 18.393 1.00 90.00 249 TYR A N 1
ATOM 1897 C CA . TYR A 1 249 ? -8.648 -5.866 17.431 1.00 90.00 249 TYR A CA 1
ATOM 1898 C C . TYR A 1 249 ? -9.601 -5.088 16.536 1.00 90.00 249 TYR A C 1
ATOM 1900 O O . TYR A 1 249 ? -10.739 -5.485 16.288 1.00 90.00 249 TYR A O 1
ATOM 1908 N N . GLN A 1 250 ? -9.099 -3.979 16.006 1.00 89.56 250 GLN A N 1
ATOM 1909 C CA . GLN A 1 250 ? -9.764 -3.320 14.896 1.00 89.56 250 GLN A CA 1
ATOM 1910 C C . GLN A 1 250 ? -9.610 -4.182 13.640 1.00 89.56 250 GLN A C 1
ATOM 1912 O O . GLN A 1 250 ? -8.514 -4.668 13.352 1.00 89.56 250 GLN A O 1
ATOM 1917 N N . ASP A 1 251 ? -10.698 -4.352 12.897 1.00 91.12 251 ASP A N 1
ATOM 1918 C CA . ASP A 1 251 ? -10.663 -5.000 11.591 1.00 91.12 251 ASP A CA 1
ATOM 1919 C C . ASP A 1 251 ? -10.176 -3.989 10.542 1.00 91.12 251 ASP A C 1
ATOM 1921 O O . ASP A 1 251 ? -10.772 -2.931 10.345 1.00 91.12 251 ASP A O 1
ATOM 1925 N N . LEU A 1 252 ? -9.035 -4.276 9.924 1.00 87.19 252 LEU A N 1
ATOM 1926 C CA . LEU A 1 252 ? -8.332 -3.375 9.010 1.00 87.19 252 LEU A CA 1
ATOM 1927 C C . LEU A 1 252 ? -8.037 -4.102 7.701 1.00 87.19 252 LEU A C 1
ATOM 1929 O O . LEU A 1 252 ? -8.064 -5.336 7.655 1.00 87.19 252 LEU A O 1
ATOM 1933 N N . SER A 1 253 ? -7.768 -3.351 6.634 1.00 86.75 253 SER A N 1
ATOM 1934 C CA . SER A 1 253 ? -7.268 -3.937 5.387 1.00 86.75 253 SER A CA 1
ATOM 1935 C C . SER A 1 253 ? -5.951 -4.684 5.625 1.00 86.75 253 SER A C 1
ATOM 1937 O O . SER A 1 253 ? -5.193 -4.381 6.555 1.00 86.75 253 SER A O 1
ATOM 1939 N N . SER A 1 254 ? -5.667 -5.676 4.782 1.00 84.00 254 SER A N 1
ATOM 1940 C CA . SER A 1 254 ? -4.396 -6.408 4.831 1.00 84.00 254 SER A CA 1
ATOM 1941 C C . SER A 1 254 ? -3.207 -5.465 4.663 1.00 84.00 254 SER A C 1
ATOM 1943 O O . SER A 1 254 ? -2.279 -5.528 5.463 1.00 84.00 254 SER A O 1
ATOM 1945 N N . LEU A 1 255 ? -3.293 -4.531 3.711 1.00 77.44 255 LEU A N 1
ATOM 1946 C CA . LEU A 1 255 ? -2.273 -3.510 3.468 1.00 77.44 255 LEU A CA 1
ATOM 1947 C C . LEU A 1 255 ? -2.008 -2.662 4.717 1.00 77.44 255 LEU A C 1
ATOM 1949 O O . LEU A 1 255 ? -0.866 -2.541 5.148 1.00 77.44 255 LEU A O 1
ATOM 1953 N N . THR A 1 256 ? -3.053 -2.185 5.394 1.00 79.81 256 THR A N 1
ATOM 1954 C CA . THR A 1 256 ? -2.901 -1.424 6.641 1.00 79.81 256 THR A CA 1
ATOM 1955 C C . THR A 1 256 ? -2.341 -2.282 7.785 1.00 79.81 256 THR A C 1
ATOM 1957 O O . THR A 1 256 ? -1.658 -1.775 8.679 1.00 79.81 256 THR A O 1
ATOM 1960 N N . LEU A 1 257 ? -2.609 -3.589 7.813 1.00 78.94 257 LEU A N 1
ATOM 1961 C CA . LEU A 1 257 ? -1.993 -4.481 8.797 1.00 78.94 257 LEU A CA 1
ATOM 1962 C C . LEU A 1 257 ? -0.510 -4.708 8.501 1.00 78.94 257 LEU A C 1
ATOM 1964 O O . LEU A 1 257 ? 0.296 -4.651 9.432 1.00 78.94 257 LEU A O 1
ATOM 1968 N N . ASP A 1 258 ? -0.151 -4.932 7.241 1.00 76.19 258 ASP A N 1
ATOM 1969 C CA . ASP A 1 258 ? 1.232 -5.107 6.801 1.00 76.19 258 ASP A CA 1
ATOM 1970 C C . ASP A 1 258 ? 2.043 -3.832 7.023 1.00 76.19 258 ASP A C 1
ATOM 1972 O O . ASP A 1 258 ? 3.134 -3.900 7.583 1.00 76.19 258 ASP A O 1
ATOM 1976 N N . ALA A 1 259 ? 1.449 -2.667 6.771 1.00 68.44 259 ALA A N 1
ATOM 1977 C CA . ALA A 1 259 ? 1.979 -1.366 7.154 1.00 68.44 259 ALA A CA 1
ATOM 1978 C C . ALA A 1 259 ? 2.401 -1.296 8.623 1.00 68.44 259 ALA A C 1
ATOM 1980 O O . ALA A 1 259 ? 3.524 -0.934 8.976 1.00 68.44 259 ALA A O 1
ATOM 1981 N N . ARG A 1 260 ? 1.472 -1.668 9.508 1.00 71.88 260 ARG A N 1
ATOM 1982 C CA . ARG A 1 260 ? 1.681 -1.661 10.958 1.00 71.88 260 ARG A CA 1
ATOM 1983 C C . ARG A 1 260 ? 2.685 -2.726 11.388 1.00 71.88 260 ARG A C 1
ATOM 1985 O O . ARG A 1 260 ? 3.327 -2.588 12.425 1.00 71.88 260 ARG A O 1
ATOM 1992 N N . ARG A 1 261 ? 2.822 -3.825 10.640 1.00 69.00 261 ARG A N 1
ATOM 1993 C CA . ARG A 1 261 ? 3.899 -4.800 10.865 1.00 69.00 261 ARG A CA 1
ATOM 1994 C C . ARG A 1 261 ? 5.242 -4.211 10.448 1.00 69.00 261 ARG A C 1
ATOM 1996 O O . ARG A 1 261 ? 6.163 -4.274 11.248 1.00 69.00 261 ARG A O 1
ATOM 2003 N N . ALA A 1 262 ? 5.340 -3.578 9.282 1.00 64.31 262 ALA A N 1
ATOM 2004 C CA . ALA A 1 262 ? 6.568 -2.940 8.814 1.00 64.31 262 ALA A CA 1
ATOM 2005 C C . ALA A 1 262 ? 7.068 -1.873 9.801 1.00 64.31 262 ALA A C 1
ATOM 2007 O O . ALA A 1 262 ? 8.247 -1.852 10.132 1.00 64.31 262 ALA A O 1
ATOM 2008 N N . LEU A 1 263 ? 6.165 -1.069 10.377 1.00 64.69 263 LEU A N 1
ATOM 2009 C CA . LEU A 1 263 ? 6.513 -0.127 11.451 1.00 64.69 263 LEU A CA 1
ATOM 2010 C C . LEU A 1 263 ? 7.054 -0.815 12.714 1.00 64.69 263 LEU A C 1
ATOM 2012 O O . LEU A 1 263 ? 7.920 -0.262 13.383 1.00 64.69 263 LEU A O 1
ATOM 2016 N N . ARG A 1 264 ? 6.580 -2.027 13.035 1.00 56.94 264 ARG A N 1
ATOM 2017 C CA . ARG A 1 264 ? 7.099 -2.833 14.154 1.00 56.94 264 ARG A CA 1
ATOM 2018 C C . ARG A 1 264 ? 8.488 -3.405 13.923 1.00 56.94 264 ARG A C 1
ATOM 2020 O O . ARG A 1 264 ? 9.211 -3.599 14.893 1.00 56.94 264 ARG A O 1
ATOM 2027 N N . TYR A 1 265 ? 8.841 -3.671 12.673 1.00 51.62 265 TYR A N 1
ATOM 2028 C CA . TYR A 1 265 ? 10.099 -4.310 12.292 1.00 51.62 265 TYR A CA 1
ATOM 2029 C C . TYR A 1 265 ? 11.055 -3.355 11.579 1.00 51.62 265 TYR A C 1
ATOM 2031 O O . TYR A 1 265 ? 11.942 -3.820 10.876 1.00 51.62 265 TYR A O 1
ATOM 2039 N N . ALA A 1 266 ? 10.889 -2.041 11.740 1.00 55.59 266 ALA A N 1
ATOM 2040 C CA . ALA A 1 266 ? 11.822 -1.046 11.234 1.00 55.59 266 ALA A CA 1
ATOM 2041 C C . ALA A 1 266 ? 12.964 -0.855 12.253 1.00 55.59 266 ALA A C 1
ATOM 2043 O O . ALA A 1 266 ? 12.810 -0.048 13.174 1.00 55.59 266 ALA A O 1
ATOM 2044 N N . PRO A 1 267 ? 14.109 -1.563 12.134 1.00 48.31 267 PRO A N 1
ATOM 2045 C CA . PRO A 1 267 ? 15.231 -1.407 13.063 1.00 48.31 267 PRO A CA 1
ATOM 2046 C C . PRO A 1 267 ? 15.744 0.035 13.100 1.00 48.31 267 PRO A C 1
ATOM 2048 O O . PRO A 1 267 ? 16.215 0.489 14.134 1.00 48.31 267 PRO A O 1
ATOM 2051 N N . THR A 1 268 ? 15.588 0.783 12.006 1.00 47.44 268 THR A N 1
ATOM 2052 C CA . THR A 1 268 ? 15.999 2.186 11.898 1.00 47.44 268 THR A CA 1
ATOM 2053 C C . THR A 1 268 ? 15.217 3.109 12.835 1.00 47.44 268 THR A C 1
ATOM 2055 O O . THR A 1 268 ? 15.773 4.081 13.324 1.00 47.44 268 THR A O 1
ATOM 2058 N N . LEU A 1 269 ? 13.951 2.799 13.143 1.00 48.34 269 LEU A N 1
ATOM 2059 C CA . LEU A 1 269 ? 13.167 3.593 14.095 1.00 48.34 269 LEU A CA 1
ATOM 2060 C C . LEU A 1 269 ? 13.499 3.243 15.552 1.00 48.34 269 LEU A C 1
ATOM 2062 O O . LEU A 1 269 ? 13.387 4.114 16.407 1.00 48.34 269 LEU A O 1
ATOM 2066 N N . SER A 1 270 ? 13.927 2.010 15.851 1.00 46.19 270 SER A N 1
ATOM 2067 C CA . SER A 1 270 ? 14.218 1.583 17.230 1.00 46.19 270 SER A CA 1
ATOM 2068 C C . SER A 1 270 ? 15.690 1.693 17.639 1.00 46.19 270 SER A C 1
ATOM 2070 O O . SER A 1 270 ? 15.973 1.676 18.833 1.00 46.19 270 SER A O 1
ATOM 2072 N N . GLN A 1 271 ? 16.635 1.708 16.691 1.00 44.75 271 GLN A N 1
ATOM 2073 C CA . GLN A 1 271 ? 18.071 1.777 17.000 1.00 44.75 271 GLN A CA 1
ATOM 2074 C C . GLN A 1 271 ? 18.591 3.214 17.095 1.00 44.75 271 GLN A C 1
ATOM 2076 O O . GLN A 1 271 ? 19.509 3.457 17.875 1.00 44.75 271 GLN A O 1
ATOM 2081 N N . THR A 1 272 ? 18.006 4.154 16.349 1.00 43.53 272 THR A N 1
ATOM 2082 C CA . THR A 1 272 ? 18.503 5.541 16.267 1.00 43.53 272 THR A CA 1
ATOM 2083 C C . THR A 1 272 ? 17.601 6.543 16.989 1.00 43.53 272 THR A C 1
ATOM 2085 O O . THR A 1 272 ? 18.096 7.465 17.631 1.00 43.53 272 THR A O 1
ATOM 2088 N N . SER A 1 273 ? 16.286 6.301 17.018 1.00 50.25 273 SER A N 1
ATOM 2089 C CA . SER A 1 273 ? 15.334 7.142 17.749 1.00 50.25 273 SER A CA 1
ATOM 2090 C C . SER A 1 273 ? 14.845 6.449 19.028 1.00 50.25 273 SER A C 1
ATOM 2092 O O . SER A 1 273 ? 14.674 5.231 19.075 1.00 50.25 273 SER A O 1
ATOM 2094 N N . MET A 1 274 ? 14.601 7.221 20.090 1.00 52.06 274 MET A N 1
ATOM 2095 C CA . MET A 1 274 ? 14.143 6.746 21.407 1.00 52.06 274 MET A CA 1
ATOM 2096 C C . MET A 1 274 ? 12.694 6.207 21.418 1.00 52.06 274 MET A C 1
ATOM 2098 O O . MET A 1 274 ? 11.953 6.410 22.382 1.00 52.06 274 MET A O 1
ATOM 2102 N N . ILE A 1 275 ? 12.243 5.536 20.357 1.00 61.12 275 ILE A N 1
ATOM 2103 C CA . ILE A 1 275 ? 10.910 4.939 20.282 1.00 61.12 275 ILE A CA 1
ATOM 2104 C C . ILE A 1 275 ? 10.950 3.555 20.944 1.00 61.12 275 ILE A C 1
ATOM 2106 O O . ILE A 1 275 ? 11.462 2.582 20.395 1.00 61.12 275 ILE A O 1
ATOM 2110 N N . SER A 1 276 ? 10.370 3.453 22.142 1.00 62.72 276 SER A N 1
ATOM 2111 C CA . SER A 1 276 ? 10.149 2.181 22.828 1.00 62.72 276 SER A CA 1
ATOM 2112 C C . SER A 1 276 ? 9.148 1.302 22.072 1.00 62.72 276 SER A C 1
ATOM 2114 O O . SER A 1 276 ? 8.267 1.785 21.357 1.00 62.72 276 SER A O 1
ATOM 2116 N N . GLN A 1 277 ? 9.220 -0.011 22.291 1.00 64.56 277 GLN A N 1
ATOM 2117 C CA . GLN A 1 277 ? 8.282 -0.979 21.711 1.00 64.56 277 GLN A CA 1
ATOM 2118 C C . GLN A 1 277 ? 6.810 -0.663 22.054 1.00 64.56 277 GLN A C 1
ATOM 2120 O O . GLN A 1 277 ? 5.908 -0.921 21.257 1.00 64.56 277 GLN A O 1
ATOM 2125 N N . GLU A 1 278 ? 6.570 -0.034 23.206 1.00 68.69 278 GLU A N 1
ATOM 2126 C CA . GLU A 1 278 ? 5.256 0.449 23.637 1.00 68.69 278 GLU A CA 1
ATOM 2127 C C . GLU A 1 278 ? 4.764 1.645 22.805 1.00 68.69 278 GLU A C 1
ATOM 2129 O O . GLU A 1 278 ? 3.588 1.699 22.443 1.00 68.69 278 GLU A O 1
ATOM 2134 N N . MET A 1 279 ? 5.652 2.575 22.429 1.00 71.94 279 MET A N 1
ATOM 2135 C CA . MET A 1 279 ? 5.315 3.666 21.505 1.00 71.94 279 MET A CA 1
ATOM 2136 C C . MET A 1 279 ? 5.010 3.142 20.102 1.00 71.94 279 MET A C 1
ATOM 2138 O O . MET A 1 279 ? 4.069 3.611 19.466 1.00 71.94 279 MET A O 1
ATOM 2142 N N . VAL A 1 280 ? 5.741 2.127 19.633 1.00 71.12 280 VAL A N 1
ATOM 2143 C CA . VAL A 1 280 ? 5.430 1.470 18.355 1.00 71.12 280 VAL A CA 1
ATOM 2144 C C . VAL A 1 280 ? 4.061 0.787 18.406 1.00 71.12 280 VAL A C 1
ATOM 2146 O O . VAL A 1 280 ? 3.282 0.886 17.455 1.00 71.12 280 VAL A O 1
ATOM 2149 N N . ALA A 1 281 ? 3.737 0.116 19.514 1.00 68.62 281 ALA A N 1
ATOM 2150 C CA . ALA A 1 281 ? 2.428 -0.496 19.710 1.00 68.62 281 ALA A CA 1
ATOM 2151 C C . ALA A 1 281 ? 1.300 0.549 19.673 1.00 68.62 281 ALA A C 1
ATOM 2153 O O . ALA A 1 281 ? 0.284 0.308 19.019 1.00 68.62 281 ALA A O 1
ATOM 2154 N N . GLU A 1 282 ? 1.502 1.718 20.289 1.00 75.75 282 GLU A N 1
ATOM 2155 C CA . GLU A 1 282 ? 0.560 2.841 20.230 1.00 75.75 282 GLU A CA 1
ATOM 2156 C C . GLU A 1 282 ? 0.457 3.430 18.812 1.00 75.75 282 GLU A C 1
ATOM 2158 O O . GLU A 1 282 ? -0.649 3.605 18.307 1.00 75.75 282 GLU A O 1
ATOM 2163 N N . LEU A 1 283 ? 1.566 3.643 18.095 1.00 75.44 283 LEU A N 1
ATOM 2164 C CA . LEU A 1 283 ? 1.540 4.086 16.690 1.00 75.44 283 LEU A CA 1
ATOM 2165 C C . LEU A 1 283 ? 0.770 3.109 15.788 1.00 75.44 283 LEU A C 1
ATOM 2167 O O . LEU A 1 283 ? 0.090 3.520 14.848 1.00 75.44 283 LEU A O 1
ATOM 2171 N N . CYS A 1 284 ? 0.839 1.814 16.098 1.00 67.06 284 CYS A N 1
ATOM 2172 C CA . CYS A 1 284 ? 0.130 0.753 15.389 1.00 67.06 284 CYS A CA 1
ATOM 2173 C C . CYS A 1 284 ? -1.298 0.518 15.898 1.00 67.06 284 CYS A C 1
ATOM 2175 O O . CYS A 1 284 ? -1.978 -0.377 15.391 1.00 67.06 284 CYS A O 1
ATOM 2177 N N . CYS A 1 285 ? -1.768 1.246 16.910 1.00 67.62 285 CYS A N 1
ATOM 2178 C CA . CYS A 1 285 ? -3.062 0.981 17.537 1.00 67.62 285 CYS A CA 1
ATOM 2179 C C . CYS A 1 285 ? -4.235 1.679 16.830 1.00 67.62 285 CYS A C 1
ATOM 2181 O O . CYS A 1 285 ? -5.394 1.339 17.082 1.00 67.62 285 CYS A O 1
ATOM 2183 N N . GLY A 1 286 ? -3.946 2.637 15.947 1.00 62.12 286 GLY A N 1
ATOM 2184 C CA . GLY A 1 286 ? -4.924 3.495 15.287 1.00 62.12 286 GLY A CA 1
ATOM 2185 C C . GLY A 1 286 ? -4.357 4.140 14.018 1.00 62.12 286 GLY A C 1
ATOM 2186 O O . GLY A 1 286 ? -3.209 3.886 13.659 1.00 62.12 286 GLY A O 1
ATOM 2187 N N . PRO A 1 287 ? -5.168 4.912 13.279 1.00 69.38 287 PRO A N 1
ATOM 2188 C CA . PRO A 1 287 ? -4.681 5.683 12.140 1.00 69.38 287 PRO A CA 1
ATOM 2189 C C . PRO A 1 287 ? -3.719 6.782 12.609 1.00 69.38 287 PRO A C 1
ATOM 2191 O O . PRO A 1 287 ? -4.019 7.506 13.556 1.00 69.38 287 PRO A O 1
ATOM 2194 N N . CYS A 1 288 ? -2.591 6.936 11.919 1.00 76.31 288 CYS A N 1
ATOM 2195 C CA . CYS A 1 288 ? -1.602 7.980 12.182 1.00 76.31 288 CYS A CA 1
ATOM 2196 C C . CYS A 1 288 ? -1.329 8.808 10.917 1.00 76.31 288 CYS A C 1
ATOM 2198 O O . CYS A 1 288 ? -1.636 8.399 9.796 1.00 76.31 288 CYS A O 1
ATOM 2200 N N . VAL A 1 289 ? -0.808 10.020 11.097 1.00 79.94 289 VAL A N 1
ATOM 2201 C CA . VAL A 1 289 ? -0.467 10.942 10.007 1.00 79.94 289 VAL A CA 1
ATOM 2202 C C . VAL A 1 289 ? 1.018 11.267 10.124 1.00 79.94 289 VAL A C 1
ATOM 2204 O O . VAL A 1 289 ? 1.454 11.726 11.176 1.00 79.94 289 VAL A O 1
ATOM 2207 N N . ALA A 1 290 ? 1.774 11.047 9.051 1.00 83.44 290 ALA A N 1
ATOM 2208 C CA . ALA A 1 290 ? 3.146 11.515 8.901 1.00 83.44 290 ALA A CA 1
ATOM 2209 C C . ALA A 1 290 ? 3.159 12.815 8.091 1.00 83.44 290 ALA A C 1
ATOM 2211 O O . ALA A 1 290 ? 2.518 12.918 7.041 1.00 83.44 290 ALA A O 1
ATOM 2212 N N . LEU A 1 291 ? 3.890 13.816 8.572 1.00 83.62 291 LEU A N 1
ATOM 2213 C CA . LEU A 1 291 ? 4.048 15.108 7.908 1.00 83.62 291 LEU A CA 1
ATOM 2214 C C . LEU A 1 291 ? 5.535 15.380 7.676 1.00 83.62 291 LEU A C 1
ATOM 2216 O O . LEU A 1 291 ? 6.317 15.333 8.620 1.00 83.62 291 LEU A O 1
ATOM 2220 N N . GLU A 1 292 ? 5.913 15.709 6.442 1.00 86.50 292 GLU A N 1
ATOM 2221 C CA . GLU A 1 292 ? 7.227 16.282 6.144 1.00 86.50 292 GLU A CA 1
ATOM 2222 C C . GLU A 1 292 ? 7.142 17.797 6.359 1.00 86.50 292 GLU A C 1
ATOM 2224 O O . GLU A 1 292 ? 6.410 18.505 5.653 1.00 86.50 292 GLU A O 1
ATOM 2229 N N . VAL A 1 293 ? 7.876 18.293 7.354 1.00 88.19 293 VAL A N 1
ATOM 2230 C CA . VAL A 1 293 ? 7.925 19.714 7.708 1.00 88.19 293 VAL A CA 1
ATOM 2231 C C . VAL A 1 293 ? 9.170 20.337 7.081 1.00 88.19 293 VAL A C 1
ATOM 2233 O O . VAL A 1 293 ? 10.282 20.117 7.551 1.00 88.19 293 VAL A O 1
ATOM 2236 N N . CYS A 1 294 ? 8.995 21.135 6.025 1.00 85.12 294 CYS A N 1
ATOM 2237 C CA . CYS A 1 294 ? 10.107 21.827 5.368 1.00 85.12 294 CYS A CA 1
ATOM 2238 C C . CYS A 1 294 ? 10.216 23.279 5.856 1.00 85.12 294 CYS A C 1
ATOM 2240 O O . CYS A 1 294 ? 9.384 24.122 5.500 1.00 85.12 294 CYS A O 1
ATOM 2242 N N . GLN A 1 295 ? 11.266 23.574 6.622 1.00 83.31 295 GLN A N 1
ATOM 2243 C CA . GLN A 1 295 ? 11.639 24.918 7.070 1.00 83.31 295 GLN A CA 1
ATOM 2244 C C . GLN A 1 295 ? 13.159 24.985 7.315 1.00 83.31 295 GLN A C 1
ATOM 2246 O O . GLN A 1 295 ? 13.798 23.951 7.494 1.00 83.31 295 GLN A O 1
ATOM 2251 N N . THR A 1 296 ? 13.747 26.184 7.346 1.00 83.94 296 THR A N 1
ATOM 2252 C CA . THR A 1 296 ? 15.114 26.384 7.859 1.00 83.94 296 THR A CA 1
ATOM 2253 C C . THR A 1 296 ? 15.199 25.894 9.306 1.00 83.94 296 THR A C 1
ATOM 2255 O O . THR A 1 296 ? 14.338 26.248 10.117 1.00 83.94 296 THR A O 1
ATOM 2258 N N . ASP A 1 297 ? 16.198 25.062 9.609 1.00 84.06 297 ASP A N 1
ATOM 2259 C CA . ASP A 1 297 ? 16.395 24.408 10.913 1.00 84.06 297 ASP A CA 1
ATOM 2260 C C . ASP A 1 297 ? 15.161 23.630 11.406 1.00 84.06 297 ASP A C 1
ATOM 2262 O O . ASP A 1 297 ? 14.849 23.600 12.601 1.00 84.06 297 ASP A O 1
ATOM 2266 N N . ALA A 1 298 ? 14.434 23.004 10.468 1.00 85.50 298 ALA A N 1
ATOM 2267 C CA . ALA A 1 298 ? 13.170 22.314 10.729 1.00 85.50 298 ALA A CA 1
ATOM 2268 C C . ALA A 1 298 ? 13.213 21.359 11.940 1.00 85.50 298 ALA A C 1
ATOM 2270 O O . ALA A 1 298 ? 12.325 21.477 12.787 1.00 85.50 298 ALA A O 1
ATOM 2271 N N . PRO A 1 299 ? 14.220 20.466 12.091 1.00 85.00 299 PRO A N 1
ATOM 2272 C CA . PRO A 1 299 ? 14.262 19.536 13.221 1.00 85.00 299 PRO A CA 1
ATOM 2273 C C . PRO A 1 299 ? 14.289 20.243 14.580 1.00 85.00 299 PRO A C 1
ATOM 2275 O O . PRO A 1 299 ? 13.562 19.855 15.492 1.00 85.00 299 PRO A O 1
ATOM 2278 N N . GLN A 1 300 ? 15.076 21.315 14.714 1.00 86.88 300 GLN A N 1
ATOM 2279 C CA . GLN A 1 300 ? 15.184 22.057 15.968 1.00 86.88 300 GLN A CA 1
ATOM 2280 C C . GLN A 1 300 ? 13.896 22.828 16.267 1.00 86.88 300 GLN A C 1
ATOM 2282 O O . GLN A 1 300 ? 13.310 22.670 17.339 1.00 86.88 300 GLN A O 1
ATOM 2287 N N . ARG A 1 301 ? 13.414 23.623 15.304 1.00 89.62 301 ARG A N 1
ATOM 2288 C CA . ARG A 1 301 ? 12.220 24.460 15.495 1.00 89.62 301 ARG A CA 1
ATOM 2289 C C . ARG A 1 301 ? 10.970 23.629 15.750 1.00 89.62 301 ARG A C 1
ATOM 2291 O O . ARG A 1 301 ? 10.160 23.970 16.610 1.00 89.62 301 ARG A O 1
ATOM 2298 N N . PHE A 1 302 ? 10.811 22.522 15.027 1.00 91.12 302 PHE A N 1
ATOM 2299 C CA . PHE A 1 302 ? 9.653 21.655 15.204 1.00 91.12 302 PHE A CA 1
ATOM 2300 C C . PHE A 1 302 ? 9.703 20.904 16.539 1.00 91.12 302 PHE A C 1
ATOM 2302 O O . PHE A 1 302 ? 8.666 20.738 17.178 1.00 91.12 302 PHE A O 1
ATOM 2309 N N . ARG A 1 303 ? 10.892 20.529 17.027 1.00 89.69 303 ARG A N 1
ATOM 2310 C CA . ARG A 1 303 ? 11.059 19.953 18.371 1.00 89.69 303 ARG A CA 1
ATOM 2311 C C . ARG A 1 303 ? 10.717 20.950 19.472 1.00 89.69 303 ARG A C 1
ATOM 2313 O O . ARG A 1 303 ? 10.044 20.589 20.435 1.00 89.69 303 ARG A O 1
ATOM 2320 N N . GLU A 1 304 ? 11.134 22.205 19.327 1.00 91.00 304 GLU A N 1
ATOM 2321 C CA . GLU A 1 304 ? 10.764 23.277 20.257 1.00 91.00 304 GLU A CA 1
ATOM 2322 C C . GLU A 1 304 ? 9.249 23.500 20.293 1.00 91.00 304 GLU A C 1
ATOM 2324 O O . GLU A 1 304 ? 8.684 23.641 21.378 1.00 91.00 304 GLU A O 1
ATOM 2329 N N . PHE A 1 305 ? 8.596 23.448 19.128 1.00 92.69 305 PHE A N 1
ATOM 2330 C CA . PHE A 1 305 ? 7.142 23.532 18.995 1.00 92.69 305 PHE A CA 1
ATOM 2331 C C . PHE A 1 305 ? 6.412 22.323 19.611 1.00 92.69 305 PHE A C 1
ATOM 2333 O O . PHE A 1 305 ? 5.387 22.479 20.280 1.00 92.69 305 PHE A O 1
ATOM 2340 N N . CYS A 1 306 ? 6.957 21.113 19.443 1.00 93.25 306 CYS A N 1
ATOM 2341 C CA . CYS A 1 306 ? 6.404 19.894 20.035 1.00 93.25 306 CYS A CA 1
ATOM 2342 C C . CYS A 1 306 ? 6.570 19.851 21.561 1.00 93.25 306 CYS A C 1
ATOM 2344 O O . CYS A 1 306 ? 5.669 19.377 22.251 1.00 93.25 306 CYS A O 1
ATOM 2346 N N . GLY A 1 307 ? 7.684 20.367 22.087 1.00 92.62 307 GLY A N 1
ATOM 2347 C CA . GLY A 1 307 ? 8.007 20.373 23.514 1.00 92.62 307 GLY A CA 1
ATOM 2348 C C . GLY A 1 307 ? 8.686 19.090 24.020 1.00 92.62 307 GLY A C 1
ATOM 2349 O O . GLY A 1 307 ? 8.956 18.169 23.240 1.00 92.62 307 GLY A O 1
ATOM 2350 N N . PRO A 1 308 ? 8.995 19.020 25.332 1.00 90.88 308 PRO A N 1
ATOM 2351 C CA . PRO A 1 308 ? 9.601 17.845 25.965 1.00 90.88 308 PRO A CA 1
ATOM 2352 C C . PRO A 1 308 ? 8.836 16.547 25.672 1.00 90.88 308 PRO A C 1
ATOM 2354 O O . PRO A 1 308 ? 7.614 16.564 25.563 1.00 90.88 308 PRO A O 1
ATOM 2357 N N . ALA A 1 309 ? 9.551 15.421 25.553 1.00 86.19 309 ALA A N 1
ATOM 2358 C CA . ALA A 1 309 ? 8.964 14.126 25.182 1.00 86.19 309 ALA A CA 1
ATOM 2359 C C . ALA A 1 309 ? 7.892 13.628 26.165 1.00 86.19 309 ALA A C 1
ATOM 2361 O O . ALA A 1 309 ? 6.946 12.961 25.750 1.00 86.19 309 ALA A O 1
ATOM 2362 N N . ASP A 1 310 ? 8.034 13.965 27.447 1.00 88.50 310 ASP A N 1
ATOM 2363 C CA . ASP A 1 310 ? 7.042 13.674 28.474 1.00 88.50 310 ASP A CA 1
ATOM 2364 C C . ASP A 1 310 ? 6.025 14.828 28.586 1.00 88.50 310 ASP A C 1
ATOM 2366 O O . ASP A 1 310 ? 6.421 15.946 28.945 1.00 88.50 310 ASP A O 1
ATOM 2370 N N . PRO A 1 311 ? 4.727 14.584 28.317 1.00 92.69 311 PRO A N 1
ATOM 2371 C CA . PRO A 1 311 ? 3.675 15.583 28.479 1.00 92.69 311 PRO A CA 1
ATOM 2372 C C . PRO A 1 311 ? 3.611 16.218 29.871 1.00 92.69 311 PRO A C 1
ATOM 2374 O O . PRO A 1 311 ? 3.303 17.403 29.972 1.00 92.69 311 PRO A O 1
ATOM 2377 N N . GLU A 1 312 ? 3.906 15.484 30.949 1.00 92.19 312 GLU A N 1
ATOM 2378 C CA . GLU A 1 312 ? 3.873 16.051 32.304 1.00 92.19 312 GLU A CA 1
ATOM 2379 C C . GLU A 1 312 ? 4.970 17.097 32.491 1.00 92.19 312 GLU A C 1
ATOM 2381 O O . GLU A 1 312 ? 4.705 18.203 32.965 1.00 92.19 312 GLU A O 1
ATOM 2386 N N . ILE A 1 313 ? 6.184 16.793 32.032 1.00 90.50 313 ILE A N 1
ATOM 2387 C CA . ILE A 1 313 ? 7.306 17.738 32.037 1.00 90.50 313 ILE A CA 1
ATOM 2388 C C . ILE A 1 313 ? 7.002 18.919 31.107 1.00 90.50 313 ILE A C 1
ATOM 2390 O O . ILE A 1 313 ? 7.264 20.072 31.456 1.00 90.50 313 ILE A O 1
ATOM 2394 N N . ALA A 1 314 ? 6.408 18.652 29.940 1.00 93.00 314 ALA A N 1
ATOM 2395 C CA . ALA A 1 314 ? 6.021 19.680 28.982 1.00 93.00 314 ALA A CA 1
ATOM 2396 C C . ALA A 1 314 ? 5.015 20.674 29.582 1.00 93.00 314 ALA A C 1
ATOM 2398 O O . ALA A 1 314 ? 5.202 21.877 29.419 1.00 93.00 314 ALA A O 1
ATOM 2399 N N . ARG A 1 315 ? 4.009 20.213 30.339 1.00 95.25 315 ARG A N 1
ATOM 2400 C CA . ARG A 1 315 ? 3.036 21.096 31.014 1.00 95.25 315 ARG A CA 1
ATOM 2401 C C . ARG A 1 315 ? 3.685 22.029 32.035 1.00 95.25 315 ARG A C 1
ATOM 2403 O O . ARG A 1 315 ? 3.274 23.180 32.131 1.00 95.25 315 ARG A O 1
ATOM 2410 N N . HIS A 1 316 ? 4.705 21.562 32.754 1.00 93.75 316 HIS A N 1
ATOM 2411 C C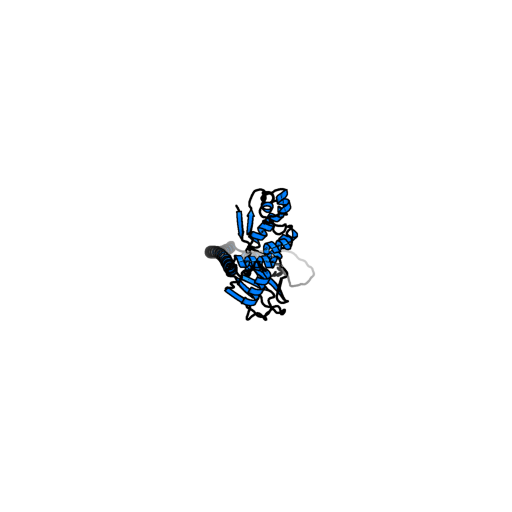A . HIS A 1 316 ? 5.397 22.374 33.758 1.00 93.75 316 HIS A CA 1
ATOM 2412 C C . HIS A 1 316 ? 6.400 23.353 33.138 1.00 93.75 316 HIS A C 1
ATOM 2414 O O . HIS A 1 316 ? 6.446 24.516 33.527 1.00 93.75 316 HIS A O 1
ATOM 2420 N N . LEU A 1 317 ? 7.207 22.900 32.174 1.00 92.88 317 LEU A N 1
ATOM 2421 C CA . LEU A 1 317 ? 8.289 23.712 31.609 1.00 92.88 317 LEU A CA 1
ATOM 2422 C C . LEU A 1 317 ? 7.833 24.598 30.444 1.00 92.88 317 LEU A C 1
ATOM 2424 O O . LEU A 1 317 ? 8.352 25.699 30.266 1.00 92.88 317 LEU A O 1
ATOM 2428 N N . ARG A 1 318 ? 6.926 24.098 29.595 1.00 93.12 318 ARG A N 1
ATOM 2429 C CA . ARG A 1 318 ? 6.520 24.728 28.327 1.00 93.12 318 ARG A CA 1
ATOM 2430 C C . ARG A 1 318 ? 5.037 24.442 28.013 1.00 93.12 318 ARG A C 1
ATOM 2432 O O . ARG A 1 318 ? 4.743 23.700 27.071 1.00 93.12 318 ARG A O 1
ATOM 2439 N N . PRO A 1 319 ? 4.091 25.054 28.752 1.00 93.25 319 PRO A N 1
ATOM 2440 C CA . PRO A 1 319 ? 2.670 24.687 28.724 1.00 93.25 319 PRO A CA 1
ATOM 2441 C C . PRO A 1 319 ? 1.963 24.887 27.375 1.00 93.25 319 PRO A C 1
ATOM 2443 O O . PRO A 1 319 ? 0.922 24.286 27.156 1.00 93.25 319 PRO A O 1
ATOM 2446 N N . LYS A 1 320 ? 2.524 25.697 26.466 1.00 94.75 320 LYS A N 1
ATOM 2447 C CA . LYS A 1 320 ? 1.963 25.993 25.131 1.00 94.75 320 LYS A CA 1
ATOM 2448 C C . LYS A 1 320 ? 2.489 25.083 24.010 1.00 94.75 320 LYS A C 1
ATOM 2450 O O . LYS A 1 320 ? 2.396 25.425 22.836 1.00 94.75 320 LYS A O 1
ATOM 2455 N N . THR A 1 321 ? 3.158 23.987 24.358 1.00 96.31 321 THR A N 1
ATOM 2456 C CA . THR A 1 321 ? 3.696 23.037 23.371 1.00 96.31 321 THR A CA 1
ATOM 2457 C C . THR A 1 321 ? 2.666 21.965 23.033 1.00 96.31 321 THR A C 1
ATOM 2459 O O . THR A 1 321 ? 1.820 21.636 23.865 1.00 96.31 321 THR A O 1
ATOM 2462 N N . LEU A 1 322 ? 2.751 21.370 21.838 1.00 94.75 322 LEU A N 1
ATOM 2463 C CA . LEU A 1 322 ? 1.779 20.354 21.401 1.00 94.75 322 LEU A CA 1
ATOM 2464 C C . LEU A 1 322 ? 1.672 19.175 22.380 1.00 94.75 322 LEU A C 1
ATOM 2466 O O . LEU A 1 322 ? 0.573 18.701 22.667 1.00 94.75 322 LEU A O 1
ATOM 2470 N N . ARG A 1 323 ? 2.806 18.705 22.918 1.00 95.50 323 ARG A N 1
ATOM 2471 C CA . ARG A 1 323 ? 2.825 17.607 23.895 1.00 95.50 323 ARG A CA 1
ATOM 2472 C C . ARG A 1 323 ? 2.222 18.020 25.237 1.00 95.50 323 ARG A C 1
ATOM 2474 O O . ARG A 1 323 ? 1.603 17.181 25.882 1.00 95.50 323 ARG A O 1
ATOM 2481 N N . ALA A 1 324 ? 2.353 19.284 25.644 1.00 95.56 324 ALA A N 1
ATOM 2482 C CA . ALA A 1 324 ? 1.739 19.787 26.872 1.00 95.56 324 ALA A CA 1
ATOM 2483 C C . ALA A 1 324 ? 0.209 19.876 26.760 1.00 95.56 324 ALA A C 1
ATOM 2485 O O . ALA A 1 324 ? -0.495 19.435 27.671 1.00 95.56 324 ALA A O 1
ATOM 2486 N N . GLU A 1 325 ? -0.290 20.412 25.642 1.00 96.38 325 GLU A N 1
ATOM 2487 C CA . GLU A 1 325 ? -1.723 20.639 25.422 1.00 96.38 325 GLU A CA 1
ATOM 2488 C C . GLU A 1 325 ? -2.488 19.345 25.110 1.00 96.38 325 GLU A C 1
ATOM 2490 O O . GLU A 1 325 ? -3.592 19.144 25.615 1.00 96.38 325 GLU A O 1
ATOM 2495 N N . PHE A 1 326 ? -1.906 18.449 24.304 1.00 95.00 326 PHE A N 1
ATOM 2496 C CA . PHE A 1 326 ? -2.625 17.287 23.762 1.00 95.00 326 PHE A CA 1
ATOM 2497 C C . PHE A 1 326 ? -2.077 15.932 24.223 1.00 95.00 326 PHE A C 1
ATOM 2499 O O . PHE A 1 326 ? -2.764 14.914 24.094 1.00 95.00 326 PHE A O 1
ATOM 2506 N N . GLY A 1 327 ? -0.853 15.886 24.751 1.00 92.00 327 GLY A N 1
ATOM 2507 C CA . GLY A 1 327 ? -0.247 14.652 25.243 1.00 92.00 327 GLY A CA 1
ATOM 2508 C C . GLY A 1 327 ? -0.915 14.174 26.531 1.00 92.00 327 GLY A C 1
ATOM 2509 O O . GLY A 1 327 ? -1.281 14.973 27.390 1.00 92.00 327 GLY A O 1
ATOM 2510 N N . LYS A 1 328 ? -1.073 12.856 26.682 1.00 89.81 328 LYS A N 1
ATOM 2511 C CA . LYS A 1 328 ? -1.667 12.220 27.871 1.00 89.81 328 LYS A CA 1
ATOM 2512 C C . LYS A 1 328 ? -0.611 11.581 28.761 1.00 89.81 328 LYS A C 1
ATOM 2514 O O . LYS A 1 328 ? -0.582 11.857 29.952 1.00 89.81 328 LYS A O 1
ATOM 2519 N N . THR A 1 329 ? 0.251 10.755 28.173 1.00 88.94 329 THR A N 1
ATOM 2520 C CA . THR A 1 329 ? 1.340 10.039 28.855 1.00 88.94 329 THR A CA 1
ATOM 2521 C C . THR A 1 329 ? 2.589 10.047 27.979 1.00 88.94 329 THR A C 1
ATOM 2523 O O . THR A 1 329 ? 2.509 10.404 26.803 1.00 88.94 329 THR A O 1
ATOM 2526 N N . LYS A 1 330 ? 3.731 9.593 28.509 1.00 84.56 330 LYS A N 1
ATOM 2527 C CA . LYS A 1 330 ? 4.978 9.442 27.738 1.00 84.56 330 LYS A CA 1
ATOM 2528 C C . LYS A 1 330 ? 4.807 8.612 26.454 1.00 84.56 330 LYS A C 1
ATOM 2530 O O . LYS A 1 330 ? 5.428 8.919 25.444 1.00 84.56 330 LYS A O 1
ATOM 2535 N N . ILE A 1 331 ? 3.940 7.597 26.480 1.00 84.38 331 ILE A N 1
ATOM 2536 C CA . ILE A 1 331 ? 3.619 6.754 25.314 1.00 84.38 331 ILE A CA 1
ATOM 2537 C C . ILE A 1 331 ? 2.580 7.442 24.416 1.00 84.38 331 ILE A C 1
ATOM 2539 O O . ILE A 1 331 ? 2.708 7.453 23.196 1.00 84.38 331 ILE A O 1
ATOM 2543 N N . LYS A 1 332 ? 1.550 8.053 25.016 1.00 86.88 332 LYS A N 1
ATOM 2544 C CA . LYS A 1 332 ? 0.470 8.767 24.318 1.00 86.88 332 LYS A CA 1
ATOM 2545 C C . LYS A 1 332 ? 0.772 10.260 24.258 1.00 86.88 332 LYS A C 1
ATOM 2547 O O . LYS A 1 332 ? 0.031 11.074 24.810 1.00 86.88 332 LYS A O 1
ATOM 2552 N N . ASN A 1 333 ? 1.877 10.613 23.614 1.00 88.56 333 ASN A N 1
ATOM 2553 C CA . ASN A 1 333 ? 2.439 11.967 23.614 1.00 88.56 333 ASN A CA 1
ATOM 2554 C C . ASN A 1 333 ? 1.821 12.920 22.569 1.00 88.56 333 ASN A C 1
ATOM 2556 O O . ASN A 1 333 ? 2.296 14.039 22.420 1.00 88.56 333 ASN A O 1
ATOM 2560 N N . ALA A 1 334 ? 0.764 12.504 21.865 1.00 90.69 334 ALA A N 1
ATOM 2561 C CA . ALA A 1 334 ? 0.074 13.221 20.782 1.00 90.69 334 ALA A CA 1
ATOM 2562 C C . ALA A 1 334 ? 0.885 13.454 19.494 1.00 90.69 334 ALA A C 1
ATOM 2564 O O . ALA A 1 334 ? 0.327 13.291 18.410 1.00 90.69 334 ALA A O 1
ATOM 2565 N N . VAL A 1 335 ? 2.173 13.800 19.582 1.00 90.25 335 VAL A N 1
ATOM 2566 C CA . VAL A 1 335 ? 3.044 14.013 18.419 1.00 90.25 335 VAL A CA 1
ATOM 2567 C C . VAL A 1 335 ? 4.435 13.410 18.623 1.00 90.25 335 VAL A C 1
ATOM 2569 O O . VAL A 1 335 ? 5.150 13.700 19.592 1.00 90.25 335 VAL A O 1
ATOM 2572 N N . HIS A 1 336 ? 4.836 12.590 17.653 1.00 87.25 336 HIS A N 1
ATOM 2573 C CA . HIS A 1 336 ? 6.209 12.134 17.484 1.00 87.25 336 HIS A CA 1
ATOM 2574 C C . HIS A 1 336 ? 6.946 13.075 16.518 1.00 87.25 336 HIS A C 1
ATOM 2576 O O . HIS A 1 336 ? 6.386 13.487 15.502 1.00 87.25 336 HIS A O 1
ATOM 2582 N N . CYS A 1 337 ? 8.184 13.432 16.850 1.00 86.81 337 CYS A N 1
ATOM 2583 C CA . CYS A 1 337 ? 9.059 14.254 16.018 1.00 86.81 337 CYS A CA 1
ATOM 2584 C C . CYS A 1 337 ? 10.498 13.766 16.171 1.00 86.81 337 CYS A C 1
ATOM 2586 O O . CYS A 1 337 ? 10.857 13.283 17.244 1.00 86.81 337 CYS A O 1
ATOM 2588 N N . THR A 1 338 ? 11.313 13.954 15.138 1.00 81.69 338 THR A N 1
ATOM 2589 C CA . THR A 1 338 ? 12.692 13.474 15.125 1.00 81.69 338 THR A CA 1
ATOM 2590 C C . THR A 1 338 ? 13.590 14.220 16.121 1.00 81.69 338 THR A C 1
ATOM 2592 O O . THR A 1 338 ? 13.680 15.458 16.132 1.00 81.69 338 THR A O 1
ATOM 2595 N N . ASP A 1 339 ? 14.304 13.460 16.949 1.00 71.69 339 ASP A N 1
ATOM 2596 C CA . ASP A 1 339 ? 15.149 13.996 18.021 1.00 71.69 339 ASP A CA 1
ATOM 2597 C C . ASP A 1 339 ? 16.592 14.293 17.574 1.00 71.69 339 ASP A C 1
ATOM 2599 O O . ASP A 1 339 ? 17.259 15.135 18.181 1.00 71.69 339 ASP A O 1
ATOM 2603 N N . LEU A 1 340 ? 17.049 13.718 16.458 1.00 74.00 340 LEU A N 1
ATOM 2604 C CA . LEU A 1 340 ? 18.382 13.956 15.896 1.00 74.00 340 LEU A CA 1
ATOM 2605 C C . LEU A 1 340 ? 18.288 14.539 14.474 1.00 74.00 340 LEU A C 1
ATOM 2607 O O . LEU A 1 340 ? 17.565 14.002 13.638 1.00 74.00 340 LEU A O 1
ATOM 2611 N N . PRO A 1 341 ? 18.994 15.643 14.156 1.00 72.81 341 PRO A N 1
ATOM 2612 C CA . PRO A 1 341 ? 18.986 16.208 12.802 1.00 72.81 341 PRO A CA 1
ATOM 2613 C C . PRO A 1 341 ? 19.442 15.216 11.723 1.00 72.81 341 PRO A C 1
ATOM 2615 O O . PRO A 1 341 ? 18.933 15.251 10.606 1.00 72.81 341 PRO A O 1
ATOM 2618 N N . GLU A 1 342 ? 20.370 14.327 12.076 1.00 73.44 342 GLU A N 1
ATOM 2619 C CA . GLU A 1 342 ? 20.920 13.283 11.203 1.00 73.44 342 GLU A CA 1
ATOM 2620 C C . GLU A 1 342 ? 19.859 12.231 10.839 1.00 73.44 342 GLU A C 1
ATOM 2622 O O . GLU A 1 342 ? 19.771 11.799 9.688 1.00 73.44 342 GLU A O 1
ATOM 2627 N N . ASP A 1 343 ? 18.973 11.916 11.786 1.00 75.50 343 ASP A N 1
ATOM 2628 C CA . ASP A 1 343 ? 17.885 10.957 11.595 1.00 75.50 343 ASP A CA 1
ATOM 2629 C C . ASP A 1 343 ? 16.723 11.542 10.796 1.00 75.50 343 ASP A C 1
ATOM 2631 O O . ASP A 1 343 ? 15.996 10.799 10.140 1.00 75.50 343 ASP A O 1
ATOM 2635 N N . ALA A 1 344 ? 16.552 12.868 10.782 1.00 77.62 344 ALA A N 1
ATOM 2636 C CA . ALA A 1 344 ? 15.409 13.503 10.123 1.00 77.62 344 ALA A CA 1
ATOM 2637 C C . ALA A 1 344 ? 15.357 13.168 8.625 1.00 77.62 344 ALA A C 1
ATOM 2639 O O . ALA A 1 344 ? 14.290 12.876 8.085 1.00 77.62 344 ALA A O 1
ATOM 2640 N N . ALA A 1 345 ? 16.511 13.151 7.954 1.00 79.00 345 ALA A N 1
ATOM 2641 C CA . ALA A 1 345 ? 16.589 12.780 6.544 1.00 79.00 345 ALA A CA 1
ATOM 2642 C C . ALA A 1 345 ? 16.269 11.292 6.319 1.00 79.00 345 ALA A C 1
ATOM 2644 O O . ALA A 1 345 ? 15.570 10.956 5.360 1.00 79.00 345 ALA A O 1
ATOM 2645 N N . LEU A 1 346 ? 16.742 10.415 7.210 1.00 75.19 346 LEU A N 1
ATOM 2646 C CA . LEU A 1 346 ? 16.518 8.971 7.139 1.00 75.19 346 LEU A CA 1
ATOM 2647 C C . LEU A 1 346 ? 15.056 8.614 7.410 1.00 75.19 346 LEU A C 1
ATOM 2649 O O . LEU A 1 346 ? 14.473 7.834 6.662 1.00 75.19 346 LEU A O 1
ATOM 2653 N N . GLU A 1 347 ? 14.440 9.215 8.426 1.00 76.31 347 GLU A N 1
ATOM 2654 C CA . GLU A 1 347 ? 13.031 9.017 8.764 1.00 76.31 347 GLU A CA 1
ATOM 2655 C C . GLU A 1 347 ? 12.117 9.539 7.652 1.00 76.31 347 GLU A C 1
ATOM 2657 O O . GLU A 1 347 ? 11.197 8.837 7.233 1.00 76.31 347 GLU A O 1
ATOM 2662 N N . VAL A 1 348 ? 12.396 10.725 7.096 1.00 81.00 348 VAL A N 1
ATOM 2663 C CA . VAL A 1 348 ? 11.648 11.248 5.940 1.00 81.00 348 VAL A CA 1
ATOM 2664 C C . VAL A 1 348 ? 11.816 10.329 4.730 1.00 81.00 348 VAL A C 1
ATOM 2666 O O . VAL A 1 348 ? 10.833 9.978 4.078 1.00 81.00 348 VAL A O 1
ATOM 2669 N N . GLN A 1 349 ? 13.035 9.878 4.429 1.00 76.56 349 GLN A N 1
ATOM 2670 C CA . GLN A 1 349 ? 13.264 8.924 3.344 1.00 76.56 349 GLN A CA 1
ATOM 2671 C C . GLN A 1 349 ? 12.528 7.601 3.584 1.00 76.56 349 GLN A C 1
ATOM 2673 O O . GLN A 1 349 ? 11.929 7.054 2.659 1.00 76.56 349 GLN A O 1
ATOM 2678 N N . TYR A 1 350 ? 12.520 7.107 4.816 1.00 70.50 350 TYR A N 1
ATOM 2679 C CA . TYR A 1 350 ? 11.808 5.895 5.182 1.00 70.50 350 TYR A CA 1
ATOM 2680 C C . TYR A 1 350 ? 10.296 6.052 4.974 1.00 70.50 350 TYR A C 1
ATOM 2682 O O . TYR A 1 350 ? 9.688 5.271 4.243 1.00 70.50 350 TYR A O 1
ATOM 2690 N N . PHE A 1 351 ? 9.696 7.109 5.527 1.00 73.50 351 PHE A N 1
ATOM 2691 C CA . PHE A 1 351 ? 8.253 7.339 5.465 1.00 73.50 351 PHE A CA 1
ATOM 2692 C C . PHE A 1 351 ? 7.728 7.799 4.103 1.00 73.50 351 PHE A C 1
ATOM 2694 O O . PHE A 1 351 ? 6.555 7.567 3.821 1.00 73.50 351 PHE A O 1
ATOM 2701 N N . PHE A 1 352 ? 8.538 8.450 3.266 1.00 77.81 352 PHE A N 1
ATOM 2702 C CA . PHE A 1 352 ? 8.073 9.042 2.002 1.00 77.81 352 PHE A CA 1
ATOM 2703 C C . PHE A 1 352 ? 8.735 8.463 0.748 1.00 77.81 352 PHE A C 1
ATOM 2705 O O . PHE A 1 352 ? 8.329 8.819 -0.353 1.00 77.81 352 PHE A O 1
ATOM 2712 N N . LYS A 1 353 ? 9.747 7.595 0.880 1.00 69.00 353 LYS A N 1
ATOM 2713 C CA . LYS A 1 353 ? 10.359 6.898 -0.265 1.00 69.00 353 LYS A CA 1
ATOM 2714 C C . LYS A 1 353 ? 10.338 5.383 -0.108 1.00 69.00 353 LYS A C 1
ATOM 2716 O O . LYS A 1 353 ? 9.975 4.705 -1.055 1.00 69.00 353 LYS A O 1
ATOM 2721 N N . ILE A 1 354 ? 10.696 4.847 1.061 1.00 65.81 354 ILE A N 1
ATOM 2722 C CA . ILE A 1 354 ? 10.805 3.388 1.266 1.00 65.81 354 ILE A CA 1
ATOM 2723 C C . ILE A 1 354 ? 9.433 2.759 1.516 1.00 65.81 354 ILE A C 1
ATOM 2725 O O . ILE A 1 354 ? 9.095 1.785 0.867 1.00 65.81 354 ILE A O 1
ATOM 2729 N N . LEU A 1 355 ? 8.609 3.348 2.387 1.00 60.94 355 LEU A N 1
ATOM 2730 C CA . LEU A 1 355 ? 7.209 2.940 2.586 1.00 60.94 355 LEU A CA 1
ATOM 2731 C C . LEU A 1 355 ? 6.265 3.408 1.458 1.00 60.94 355 LEU A C 1
ATOM 2733 O O . LEU A 1 355 ? 5.050 3.282 1.582 1.00 60.94 355 LEU A O 1
ATOM 2737 N N . ASP A 1 356 ? 6.781 4.105 0.447 1.00 50.03 356 ASP A N 1
ATOM 2738 C CA . ASP A 1 356 ? 6.029 4.507 -0.757 1.00 50.03 356 ASP A CA 1
ATOM 2739 C C . ASP A 1 356 ? 6.482 3.724 -1.996 1.00 50.03 356 ASP A C 1
ATOM 2741 O O . ASP A 1 356 ? 5.774 3.729 -3.002 1.00 50.03 356 ASP A O 1
ATOM 2745 N N . SER A 1 357 ? 7.643 3.056 -1.902 1.00 44.28 357 SER A N 1
ATOM 2746 C CA . SER A 1 357 ? 8.020 1.986 -2.812 1.00 44.28 357 SER A CA 1
ATOM 2747 C C . SER A 1 357 ? 7.083 0.852 -2.496 1.00 44.28 357 SER A C 1
ATOM 2749 O O . SER A 1 357 ? 6.315 0.518 -3.406 1.00 44.28 357 SER A O 1
#

pLDDT: mean 76.14, std 20.89, range [29.48, 97.88]

Organism: Pelobates cultripes (NCBI:txid61616)

InterPro domains:
  IPR004244 Transposase, L1 [PTHR11505] (94-263)
  IPR034907 Nucleoside diphosphate kinase-like domain [PF00334] (276-353)
  IPR034907 Nucleoside diphosphate kinase-like domain [SM00562] (223-356)
  IPR036850 Nucleoside diphosphate kinase-like domain superfamily [G3DSA:3.30.70.141] (247-355)
  IPR036850 Nucleoside diphosphate kinase-like domain superfamily [SSF54919] (276-355)